Protein AF-A0A821YGY0-F1 (afdb_monomer)

Structure (mmCIF, N/CA/C/O backbone):
data_AF-A0A821YGY0-F1
#
_entry.id   AF-A0A821YGY0-F1
#
loop_
_atom_site.group_PDB
_atom_site.id
_atom_site.type_symbol
_atom_site.label_atom_id
_atom_site.label_alt_id
_atom_site.label_comp_id
_atom_site.label_asym_id
_atom_site.label_entity_id
_atom_site.label_seq_id
_atom_site.pdbx_PDB_ins_code
_atom_site.Cartn_x
_atom_site.Cartn_y
_atom_site.Cartn_z
_atom_site.occupancy
_atom_site.B_iso_or_equiv
_atom_site.auth_seq_id
_atom_site.auth_comp_id
_atom_site.auth_asym_id
_atom_site.auth_atom_id
_atom_site.pdbx_PDB_model_num
ATOM 1 N N . MET A 1 1 ? 14.098 2.258 -25.161 1.00 88.31 1 MET A N 1
ATOM 2 C CA . MET A 1 1 ? 14.269 1.815 -26.562 1.00 88.31 1 MET A CA 1
ATOM 3 C C . MET A 1 1 ? 14.153 0.300 -26.600 1.00 88.31 1 MET A C 1
ATOM 5 O O . MET A 1 1 ? 14.569 -0.332 -25.638 1.00 88.31 1 MET A O 1
ATOM 9 N N . VAL A 1 2 ? 13.590 -0.266 -27.665 1.00 90.06 2 VAL A N 1
ATOM 10 C CA . VAL A 1 2 ? 13.533 -1.713 -27.919 1.00 90.06 2 VAL A CA 1
ATOM 11 C C . VAL A 1 2 ? 14.425 -2.022 -29.118 1.00 90.06 2 VAL A C 1
ATOM 13 O O . VAL A 1 2 ? 14.266 -1.410 -30.172 1.00 90.06 2 VAL A O 1
ATOM 16 N N . LEU A 1 3 ? 15.359 -2.956 -28.964 1.00 93.88 3 LEU A N 1
ATOM 17 C CA . LEU A 1 3 ? 16.190 -3.454 -30.061 1.00 93.88 3 LEU A CA 1
ATOM 18 C C . LEU A 1 3 ? 15.536 -4.724 -30.622 1.00 93.88 3 LEU A C 1
ATOM 20 O O . LEU A 1 3 ? 15.180 -5.612 -29.850 1.00 93.88 3 LEU A O 1
ATOM 24 N N . SER A 1 4 ? 15.347 -4.822 -31.939 1.00 95.62 4 SER A N 1
ATOM 25 C CA . SER A 1 4 ? 14.785 -6.029 -32.573 1.00 95.62 4 SER A CA 1
ATOM 26 C C . SER A 1 4 ? 15.360 -6.269 -33.966 1.00 95.62 4 SER A C 1
ATOM 28 O O . SER A 1 4 ? 16.022 -5.401 -34.528 1.00 95.62 4 SER A O 1
ATOM 30 N N . THR A 1 5 ? 15.108 -7.436 -34.551 1.00 97.12 5 THR A N 1
ATOM 31 C CA . THR A 1 5 ? 15.463 -7.722 -35.947 1.00 97.12 5 THR A CA 1
ATOM 32 C C . THR A 1 5 ? 14.284 -7.446 -36.882 1.00 97.12 5 THR A C 1
ATOM 34 O O . THR A 1 5 ? 13.119 -7.571 -36.486 1.00 97.12 5 THR A O 1
ATOM 37 N N . LYS A 1 6 ? 14.556 -7.091 -38.143 1.00 96.06 6 LYS A N 1
ATOM 38 C CA . LYS A 1 6 ? 13.523 -6.951 -39.179 1.00 96.06 6 LYS A CA 1
ATOM 39 C C . LYS A 1 6 ? 12.697 -8.235 -39.287 1.00 96.06 6 LYS A C 1
ATOM 41 O O . LYS A 1 6 ? 13.222 -9.341 -39.210 1.00 96.06 6 LYS A O 1
ATOM 46 N N . GLY A 1 7 ? 11.385 -8.074 -39.445 1.00 92.94 7 GLY A N 1
ATOM 47 C CA . GLY A 1 7 ? 10.427 -9.184 -39.442 1.00 92.94 7 GLY A CA 1
ATOM 48 C C . GLY A 1 7 ? 9.945 -9.609 -38.049 1.00 92.94 7 GLY A C 1
ATOM 49 O O . GLY A 1 7 ? 8.992 -10.380 -37.965 1.00 92.94 7 GLY A O 1
ATOM 50 N N . THR A 1 8 ? 10.524 -9.079 -36.962 1.00 93.94 8 THR A N 1
ATOM 51 C CA . THR A 1 8 ? 9.963 -9.261 -35.614 1.00 93.94 8 THR A CA 1
ATOM 52 C C . THR A 1 8 ? 8.602 -8.571 -35.528 1.00 93.94 8 THR A C 1
ATOM 54 O O . THR A 1 8 ? 8.497 -7.358 -35.718 1.00 93.94 8 THR A O 1
ATOM 57 N N . VAL A 1 9 ? 7.558 -9.337 -35.210 1.00 92.12 9 VAL A N 1
ATOM 58 C CA . VAL A 1 9 ? 6.220 -8.796 -34.944 1.00 92.12 9 VAL A CA 1
ATOM 59 C C . VAL A 1 9 ? 6.156 -8.388 -33.477 1.00 92.12 9 VAL A C 1
ATOM 61 O O . VAL A 1 9 ? 6.070 -9.235 -32.590 1.00 92.12 9 VAL A O 1
ATOM 64 N N . LEU A 1 10 ? 6.225 -7.083 -33.220 1.00 87.38 10 LEU A N 1
ATOM 65 C CA . LEU A 1 10 ? 6.023 -6.520 -31.887 1.00 87.38 10 LEU A CA 1
ATOM 66 C C . LEU A 1 10 ? 4.532 -6.202 -31.686 1.00 87.38 10 LEU A C 1
ATOM 68 O O . LEU A 1 10 ? 3.864 -5.800 -32.645 1.00 87.38 10 LEU A O 1
ATOM 72 N N . PRO A 1 11 ? 3.990 -6.353 -30.464 1.00 85.94 11 PRO A N 1
ATOM 73 C CA . PRO A 1 11 ? 2.656 -5.850 -30.158 1.00 85.94 11 PRO A CA 1
ATOM 74 C C . PRO A 1 11 ? 2.624 -4.321 -30.302 1.00 85.94 11 PRO A C 1
ATOM 76 O O . PRO A 1 11 ? 3.668 -3.674 -30.381 1.00 85.94 11 PRO A O 1
ATOM 79 N N . VAL A 1 12 ? 1.433 -3.717 -30.303 1.00 82.31 12 VAL A N 1
ATOM 80 C CA . VAL A 1 12 ? 1.312 -2.251 -30.264 1.00 82.31 12 VAL A CA 1
ATOM 81 C C . VAL A 1 12 ? 1.978 -1.742 -28.984 1.00 82.31 12 VAL A C 1
ATOM 83 O O . VAL A 1 12 ? 1.457 -1.925 -27.886 1.00 82.31 12 VAL A O 1
ATOM 86 N N . LEU A 1 13 ? 3.146 -1.114 -29.124 1.00 81.00 13 LEU A N 1
ATOM 87 C CA . LEU A 1 13 ? 3.962 -0.646 -28.005 1.00 81.00 13 LEU A CA 1
ATOM 88 C C . LEU A 1 13 ? 3.483 0.719 -27.492 1.00 81.00 13 LEU A C 1
ATOM 90 O O . LEU A 1 13 ? 4.276 1.639 -27.374 1.00 81.00 13 LEU A O 1
ATOM 94 N N . SER A 1 14 ? 2.194 0.877 -27.206 1.00 84.44 14 SER A N 1
ATOM 95 C CA . SER A 1 14 ? 1.659 2.084 -26.566 1.00 84.44 14 SER A CA 1
ATOM 96 C C . SER A 1 14 ? 1.340 1.753 -25.114 1.00 84.44 14 SER A C 1
ATOM 98 O O . SER A 1 14 ? 0.376 1.045 -24.824 1.00 84.44 14 SER A O 1
ATOM 100 N N . VAL A 1 15 ? 2.189 2.214 -24.194 1.00 83.94 15 VAL A N 1
ATOM 101 C CA . VAL A 1 15 ? 2.051 1.918 -22.764 1.00 83.94 15 VAL A CA 1
ATOM 102 C C . VAL A 1 15 ? 1.625 3.159 -21.998 1.00 83.94 15 VAL A C 1
ATOM 104 O O . VAL A 1 15 ? 2.278 4.201 -22.037 1.00 83.94 15 VAL A O 1
ATOM 107 N N . ARG A 1 16 ? 0.518 3.054 -21.264 1.00 82.25 16 ARG A N 1
ATOM 108 C CA . ARG A 1 16 ? 0.055 4.133 -20.393 1.00 82.25 16 ARG A CA 1
ATOM 109 C C . ARG A 1 16 ? 0.847 4.128 -19.094 1.00 82.25 16 ARG A C 1
ATOM 111 O O . ARG A 1 16 ? 0.728 3.207 -18.289 1.00 82.25 16 ARG A O 1
ATOM 118 N N . VAL A 1 17 ? 1.627 5.180 -18.889 1.00 79.25 17 VAL A N 1
ATOM 119 C CA . VAL A 1 17 ? 2.511 5.318 -17.724 1.00 79.25 17 VAL A CA 1
ATOM 120 C C . VAL A 1 17 ? 1.975 6.248 -16.651 1.00 79.25 17 VAL A C 1
ATOM 122 O O . VAL A 1 17 ? 2.376 6.133 -15.496 1.00 79.25 17 VAL A O 1
ATOM 125 N N . HIS A 1 18 ? 1.093 7.175 -17.031 1.00 76.88 18 HIS A N 1
ATOM 126 C CA . HIS A 1 18 ? 0.547 8.145 -16.101 1.00 76.88 18 HIS A CA 1
ATOM 127 C C . HIS A 1 18 ? -0.736 7.592 -15.472 1.00 76.88 18 HIS A C 1
ATOM 129 O O . HIS A 1 18 ? -1.660 7.224 -16.214 1.00 76.88 18 HIS A O 1
ATOM 135 N N . PRO A 1 19 ? -0.846 7.575 -14.131 1.00 68.44 19 PRO A N 1
ATOM 136 C CA . PRO A 1 19 ? -2.040 7.055 -13.479 1.00 68.44 19 PRO A CA 1
ATOM 137 C C . PRO A 1 19 ? -3.296 7.843 -13.883 1.00 68.44 19 PRO A C 1
ATOM 139 O O . PRO A 1 19 ? -4.327 7.271 -14.210 1.00 68.44 19 PRO A O 1
ATOM 142 N N . TRP A 1 20 ? -3.181 9.160 -14.052 1.00 69.50 20 TRP A N 1
ATOM 143 C CA . TRP A 1 20 ? -4.339 10.039 -14.286 1.00 69.50 20 TRP A CA 1
ATOM 144 C C . TRP A 1 20 ? -4.452 10.606 -15.701 1.00 69.50 20 TRP A C 1
ATOM 146 O O . TRP A 1 20 ? -5.455 11.226 -16.032 1.00 69.50 20 TRP A O 1
ATOM 156 N N . GLY A 1 21 ? -3.430 10.404 -16.531 1.00 70.31 21 GLY A N 1
ATOM 157 C CA . GLY A 1 21 ? -3.345 10.989 -17.868 1.00 70.31 21 GLY A CA 1
ATOM 158 C C . GLY A 1 21 ? -3.690 9.957 -18.928 1.00 70.31 21 GLY A C 1
ATOM 159 O O . GLY A 1 21 ? -3.485 8.765 -18.716 1.00 70.31 21 GLY A O 1
ATOM 160 N N . THR A 1 22 ? -4.180 10.396 -20.083 1.00 70.88 22 THR A N 1
ATOM 161 C CA . THR A 1 22 ? -4.304 9.532 -21.270 1.00 70.88 22 THR A CA 1
ATOM 162 C C . THR A 1 22 ? -2.983 9.376 -22.016 1.00 70.88 22 THR A C 1
ATOM 164 O O . THR A 1 22 ? -2.931 8.678 -23.028 1.00 70.88 22 THR A O 1
ATOM 167 N N . ASP A 1 23 ? -1.924 10.012 -21.518 1.00 75.69 23 ASP A N 1
ATOM 168 C CA . ASP A 1 23 ? -0.607 9.972 -22.126 1.00 75.69 23 ASP A CA 1
ATOM 169 C C . ASP A 1 23 ? -0.088 8.539 -22.176 1.00 75.69 23 ASP A C 1
ATOM 171 O O . ASP A 1 23 ? -0.032 7.805 -21.178 1.00 75.69 23 ASP A O 1
ATOM 175 N N . SER A 1 24 ? 0.295 8.150 -23.385 1.00 83.19 24 SER A N 1
ATOM 176 C CA . SER A 1 24 ? 0.955 6.888 -23.650 1.00 83.19 24 SER A CA 1
ATOM 177 C C . SER A 1 24 ? 2.381 7.160 -24.089 1.00 83.19 24 SER A C 1
ATOM 179 O O . SER A 1 24 ? 2.659 8.091 -24.844 1.00 83.19 24 SER A O 1
ATOM 181 N N . VAL A 1 25 ? 3.296 6.337 -23.600 1.00 86.00 25 VAL A N 1
ATOM 182 C CA . VAL A 1 25 ? 4.671 6.321 -24.075 1.00 86.00 25 VAL A CA 1
ATOM 183 C C . VAL A 1 25 ? 4.760 5.236 -25.128 1.00 86.00 25 VAL A C 1
ATOM 185 O O . VAL A 1 25 ? 4.361 4.097 -24.885 1.00 86.00 25 VAL A O 1
ATOM 188 N N . THR A 1 26 ? 5.286 5.596 -26.296 1.00 89.31 26 THR A N 1
ATOM 189 C CA . THR A 1 26 ? 5.656 4.624 -27.326 1.00 89.31 26 THR A CA 1
ATOM 190 C C . THR A 1 26 ? 7.169 4.453 -27.305 1.00 89.31 26 THR A C 1
ATOM 192 O O . THR A 1 26 ? 7.880 5.378 -27.704 1.00 89.31 26 THR A O 1
ATOM 195 N N . PRO A 1 27 ? 7.704 3.322 -26.808 1.00 87.69 27 PRO A N 1
ATOM 196 C CA . PRO A 1 27 ? 9.128 3.050 -26.867 1.00 87.69 27 PRO A CA 1
ATOM 197 C C . PRO A 1 27 ? 9.627 3.089 -28.312 1.00 87.69 27 PRO A C 1
ATOM 199 O O . PRO A 1 27 ? 9.083 2.417 -29.186 1.00 87.69 27 PRO A O 1
ATOM 202 N N . THR A 1 28 ? 10.707 3.829 -28.555 1.00 91.25 28 THR A N 1
ATOM 203 C CA . THR A 1 28 ? 11.399 3.796 -29.847 1.00 91.25 28 THR A CA 1
ATOM 204 C C . THR A 1 28 ? 11.914 2.389 -30.123 1.00 91.25 28 THR A C 1
ATOM 206 O O . THR A 1 28 ? 12.542 1.787 -29.245 1.00 91.25 28 THR A O 1
ATOM 209 N N . VAL A 1 29 ? 11.690 1.890 -31.338 1.00 93.25 29 VAL A N 1
ATOM 210 C CA . VAL A 1 29 ? 12.210 0.602 -31.807 1.00 93.25 29 VAL A CA 1
ATOM 211 C C . VAL A 1 29 ? 13.365 0.852 -32.770 1.00 93.25 29 VAL A C 1
ATOM 213 O O . VAL A 1 29 ? 13.204 1.579 -33.747 1.00 93.25 29 VAL A O 1
ATOM 216 N N . GLN A 1 30 ? 14.511 0.228 -32.517 1.00 95.56 30 GLN A N 1
ATOM 217 C CA . GLN A 1 30 ? 15.618 0.154 -33.466 1.00 95.56 30 GLN A CA 1
ATOM 218 C C . GLN A 1 30 ? 15.651 -1.253 -34.065 1.00 95.56 30 GLN A C 1
ATOM 220 O O . GLN A 1 30 ? 15.724 -2.244 -33.334 1.00 95.56 30 GLN A O 1
ATOM 225 N N . GLN A 1 31 ? 15.551 -1.334 -35.392 1.00 96.81 31 GLN A N 1
ATOM 226 C CA . GLN A 1 31 ? 15.544 -2.596 -36.127 1.00 96.81 31 GLN A CA 1
ATOM 227 C C . GLN A 1 31 ? 16.893 -2.852 -36.800 1.00 96.81 31 GLN A C 1
ATOM 229 O O . GLN A 1 31 ? 17.453 -1.951 -37.420 1.00 96.81 31 GLN A O 1
ATOM 234 N N . PHE A 1 32 ? 17.372 -4.088 -36.703 1.00 97.94 32 PHE A N 1
ATOM 235 C CA . PHE A 1 32 ? 18.588 -4.589 -37.350 1.00 97.94 32 PHE A CA 1
ATOM 236 C C . PHE A 1 32 ? 18.226 -5.574 -38.465 1.00 97.94 32 PHE A C 1
ATOM 238 O O . PHE A 1 32 ? 17.208 -6.263 -38.356 1.00 97.94 32 PHE A O 1
ATOM 245 N N . ASP A 1 33 ? 19.033 -5.681 -39.523 1.00 98.06 33 ASP A N 1
ATOM 246 C CA . ASP A 1 33 ? 18.700 -6.552 -40.662 1.00 98.06 33 ASP A CA 1
ATOM 247 C C . ASP A 1 33 ? 18.826 -8.034 -40.302 1.00 98.06 33 ASP A C 1
ATOM 249 O O . ASP A 1 33 ? 18.132 -8.883 -40.863 1.00 98.06 33 ASP A O 1
ATOM 253 N N . SER A 1 34 ? 19.673 -8.350 -39.321 1.00 97.38 34 SER A N 1
ATOM 254 C CA . SER A 1 34 ? 19.885 -9.708 -38.833 1.00 97.38 34 SER A CA 1
ATOM 255 C C . SER A 1 34 ? 20.195 -9.748 -37.337 1.00 97.38 34 SER A C 1
ATOM 257 O O . SER A 1 34 ? 20.562 -8.746 -36.721 1.00 97.38 34 SER A O 1
ATOM 259 N N . TYR A 1 35 ? 20.092 -10.942 -36.747 1.00 96.81 35 TYR A N 1
ATOM 260 C CA . TYR A 1 35 ? 20.520 -11.170 -35.365 1.00 96.81 35 TYR A CA 1
ATOM 261 C C . TYR A 1 35 ? 22.020 -10.902 -35.180 1.00 96.81 35 TYR A C 1
ATOM 263 O O . TYR A 1 35 ? 22.413 -10.347 -34.163 1.00 96.81 35 TYR A O 1
ATOM 271 N N . SER A 1 36 ? 22.849 -11.236 -36.176 1.00 97.69 36 SER A N 1
ATOM 272 C CA . SER A 1 36 ? 24.296 -11.002 -36.114 1.00 97.69 36 SER A CA 1
ATOM 273 C C . SER A 1 36 ? 24.634 -9.512 -36.025 1.00 97.69 36 SER A C 1
ATOM 275 O O . SER A 1 36 ? 25.526 -9.137 -35.270 1.00 97.69 36 SER A O 1
ATOM 277 N N . GLU A 1 37 ? 23.901 -8.652 -36.737 1.00 97.94 37 GLU A N 1
ATOM 278 C CA . GLU A 1 37 ? 24.072 -7.199 -36.631 1.00 97.94 37 GLU A CA 1
ATOM 279 C C . GLU A 1 37 ? 23.611 -6.651 -35.284 1.00 97.94 37 GLU A C 1
ATOM 281 O O . GLU A 1 37 ? 24.301 -5.815 -34.704 1.00 97.94 37 GLU A O 1
ATOM 286 N N . LEU A 1 38 ? 22.473 -7.135 -34.773 1.00 96.81 38 LEU A N 1
ATOM 287 C CA . LEU A 1 38 ? 21.994 -6.773 -33.440 1.00 96.81 38 LEU A CA 1
ATOM 288 C C . LEU A 1 38 ? 23.018 -7.176 -32.377 1.00 96.81 38 LEU A C 1
ATOM 290 O O . LEU A 1 38 ? 23.383 -6.361 -31.534 1.00 96.81 38 LEU A O 1
ATOM 294 N N . GLU A 1 39 ? 23.510 -8.413 -32.429 1.00 96.06 39 GLU A N 1
ATOM 295 C CA . GLU A 1 39 ? 24.521 -8.918 -31.504 1.00 96.06 39 GLU A CA 1
ATOM 296 C C . GLU A 1 39 ? 25.806 -8.091 -31.588 1.00 96.06 39 GLU A C 1
ATOM 298 O O . GLU A 1 39 ? 26.332 -7.675 -30.555 1.00 96.06 39 GLU A O 1
ATOM 303 N N . LYS A 1 40 ? 26.277 -7.793 -32.804 1.00 96.69 40 LYS A N 1
ATOM 304 C CA . LYS A 1 40 ? 27.447 -6.941 -33.025 1.00 96.69 40 LYS A CA 1
ATOM 305 C C . LYS A 1 40 ? 27.242 -5.543 -32.443 1.00 96.69 40 LYS A C 1
ATOM 307 O O . LYS A 1 40 ? 28.122 -5.037 -31.762 1.00 96.69 40 LYS A O 1
ATOM 312 N N . PHE A 1 41 ? 26.082 -4.925 -32.658 1.00 96.06 41 PHE A N 1
ATOM 313 C CA . PHE A 1 41 ? 25.763 -3.628 -32.063 1.00 96.06 41 PHE A CA 1
ATOM 314 C C . PHE A 1 41 ? 25.784 -3.687 -30.533 1.00 96.06 41 PHE A C 1
ATOM 316 O O . PHE A 1 41 ? 26.399 -2.833 -29.898 1.00 96.06 41 PHE A O 1
ATOM 323 N N . VAL A 1 42 ? 25.152 -4.703 -29.937 1.00 94.19 42 VAL A N 1
ATOM 324 C CA . VAL A 1 42 ? 25.107 -4.864 -28.478 1.00 94.19 42 VAL A CA 1
ATOM 325 C C . VAL A 1 42 ? 26.512 -5.040 -27.898 1.00 94.19 42 VAL A C 1
ATOM 327 O O . VAL A 1 42 ? 26.825 -4.403 -26.895 1.00 94.19 42 VAL A O 1
ATOM 330 N N . ARG A 1 43 ? 27.361 -5.859 -28.530 1.00 92.25 43 ARG A N 1
ATOM 331 C CA . ARG A 1 43 ? 28.723 -6.149 -28.055 1.00 92.25 43 ARG A CA 1
ATOM 332 C C . ARG A 1 43 ? 29.710 -5.013 -28.306 1.00 92.25 43 ARG A C 1
ATOM 334 O O . ARG A 1 43 ? 30.481 -4.686 -27.414 1.00 92.25 43 ARG A O 1
ATOM 341 N N . ASP A 1 44 ? 29.686 -4.426 -29.499 1.00 94.25 44 ASP A N 1
ATOM 342 C CA . ASP A 1 44 ? 30.770 -3.555 -29.966 1.00 94.25 44 ASP A CA 1
ATOM 343 C C . ASP A 1 44 ? 30.436 -2.065 -29.832 1.00 94.25 44 ASP A C 1
ATOM 345 O O . ASP A 1 44 ? 31.339 -1.233 -29.790 1.00 94.25 44 ASP A O 1
ATOM 349 N N . SER A 1 45 ? 29.149 -1.702 -29.843 1.00 91.50 45 SER A N 1
ATOM 350 C CA . SER A 1 45 ? 28.705 -0.298 -29.844 1.00 91.50 45 SER A CA 1
ATOM 351 C C . SER A 1 45 ? 27.994 0.101 -28.558 1.00 91.50 45 SER A C 1
ATOM 353 O O . SER A 1 45 ? 28.239 1.187 -28.040 1.00 91.50 45 SER A O 1
ATOM 355 N N . ALA A 1 46 ? 27.090 -0.744 -28.062 1.00 92.31 46 ALA A N 1
ATOM 356 C CA . ALA A 1 46 ? 26.311 -0.428 -26.875 1.00 92.31 46 ALA A CA 1
ATOM 357 C C . ALA A 1 46 ? 27.071 -0.740 -25.578 1.00 92.31 46 ALA A C 1
ATOM 359 O O . ALA A 1 46 ? 27.020 0.074 -24.659 1.00 92.31 46 ALA A O 1
ATOM 360 N N . ASP A 1 47 ? 27.728 -1.907 -25.511 1.00 92.50 47 ASP A N 1
ATOM 361 C CA . ASP A 1 47 ? 28.393 -2.456 -24.315 1.00 92.50 47 ASP A CA 1
ATOM 362 C C . ASP A 1 47 ? 27.583 -2.202 -23.022 1.00 92.50 47 ASP A C 1
ATOM 364 O O . ASP A 1 47 ? 27.999 -1.455 -22.127 1.00 92.50 47 ASP A O 1
ATOM 368 N N . PRO A 1 48 ? 26.335 -2.710 -22.952 1.00 94.50 48 PRO A N 1
ATOM 369 C CA . PRO A 1 48 ? 25.394 -2.255 -21.948 1.00 94.50 48 PRO A CA 1
ATOM 370 C C . PRO A 1 48 ? 25.713 -2.803 -20.560 1.00 94.50 48 PRO A C 1
ATOM 372 O O . PRO A 1 48 ? 25.987 -3.988 -20.364 1.00 94.50 48 PRO A O 1
ATOM 375 N N . LYS A 1 49 ? 25.517 -1.957 -19.549 1.00 94.38 49 LYS A N 1
ATOM 376 C CA . LYS A 1 49 ? 25.473 -2.384 -18.151 1.00 94.38 49 LYS A CA 1
ATOM 377 C C . LYS A 1 49 ? 24.145 -3.082 -17.882 1.00 94.38 49 LYS A C 1
ATOM 379 O O . LYS A 1 49 ? 23.074 -2.486 -18.015 1.00 94.38 49 LYS A O 1
ATOM 384 N N . VAL A 1 50 ? 24.216 -4.345 -17.479 1.00 93.06 50 VAL A N 1
ATOM 385 C CA . VAL A 1 50 ? 23.028 -5.132 -17.140 1.00 93.06 50 VAL A CA 1
ATOM 386 C C . VAL A 1 50 ? 22.517 -4.738 -15.755 1.00 93.06 50 VAL A C 1
ATOM 388 O O . VAL A 1 50 ? 23.265 -4.706 -14.777 1.00 93.06 50 VAL A O 1
ATOM 391 N N . LEU A 1 51 ? 21.224 -4.440 -15.675 1.00 93.19 51 LEU A N 1
ATOM 392 C CA . LEU A 1 51 ? 20.480 -4.189 -14.452 1.00 93.19 51 LEU A CA 1
ATOM 393 C C . LEU A 1 51 ? 19.647 -5.432 -14.132 1.00 93.19 51 LEU A C 1
ATOM 395 O O . LEU A 1 51 ? 18.564 -5.599 -14.703 1.00 93.19 51 LEU A O 1
ATOM 399 N N . PRO A 1 52 ? 20.120 -6.291 -13.212 1.00 92.56 52 PRO A N 1
ATOM 400 C CA . PRO A 1 52 ? 19.480 -7.570 -12.992 1.00 92.56 52 PRO A CA 1
ATOM 401 C C . PRO A 1 52 ? 18.158 -7.439 -12.239 1.00 92.56 52 PRO A C 1
ATOM 403 O O . PRO A 1 52 ? 17.942 -6.478 -11.478 1.00 92.56 52 PRO A O 1
ATOM 406 N N . GLY A 1 53 ? 17.323 -8.463 -12.421 1.00 91.75 53 GLY A N 1
ATOM 407 C CA . GLY A 1 53 ? 16.036 -8.634 -11.753 1.00 91.75 53 GLY A CA 1
ATOM 408 C C . GLY A 1 53 ? 14.912 -7.753 -12.302 1.00 91.75 53 GLY A C 1
ATOM 409 O O . GLY A 1 53 ? 15.059 -7.041 -13.294 1.00 91.75 53 GLY A O 1
ATOM 410 N N . VAL A 1 54 ? 13.766 -7.798 -11.621 1.00 95.31 54 VAL A N 1
ATOM 411 C CA . VAL A 1 54 ? 12.558 -7.067 -12.023 1.00 95.31 54 VAL A CA 1
ATOM 412 C C . VAL A 1 54 ? 12.706 -5.581 -11.722 1.00 95.31 54 VAL A C 1
ATOM 414 O O . VAL A 1 54 ? 12.977 -5.192 -10.584 1.00 95.31 54 VAL A O 1
ATOM 417 N N . THR A 1 55 ? 12.465 -4.746 -12.729 1.00 95.62 55 THR A N 1
ATOM 418 C CA . THR A 1 55 ? 12.338 -3.295 -12.581 1.00 95.62 55 THR A CA 1
ATOM 419 C C . THR A 1 55 ? 10.933 -2.848 -12.975 1.00 95.62 55 THR A C 1
ATOM 421 O O . THR A 1 55 ? 10.477 -3.132 -14.081 1.00 95.62 55 THR A O 1
ATOM 424 N N . LEU A 1 56 ? 10.247 -2.142 -12.076 1.00 94.00 56 LEU A N 1
ATOM 425 C CA . LEU A 1 56 ? 8.921 -1.571 -12.311 1.00 94.00 56 LEU A CA 1
ATOM 426 C C . LEU A 1 56 ? 9.054 -0.083 -12.609 1.00 94.00 56 LEU A C 1
ATOM 428 O O . LEU A 1 56 ? 9.585 0.664 -11.787 1.00 94.00 56 LEU A O 1
ATOM 432 N N . PHE A 1 57 ? 8.552 0.354 -13.757 1.00 91.50 57 PHE A N 1
ATOM 433 C CA . PHE A 1 57 ? 8.459 1.769 -14.082 1.00 91.50 57 PHE A CA 1
ATOM 434 C C . PHE A 1 57 ? 7.205 2.388 -13.475 1.00 91.50 57 PHE A C 1
ATOM 436 O O . PHE A 1 57 ? 6.101 1.869 -13.659 1.00 91.50 57 PHE A O 1
ATOM 443 N N . LEU A 1 58 ? 7.364 3.532 -12.815 1.00 87.69 58 LEU A N 1
ATOM 444 C CA . LEU A 1 58 ? 6.248 4.322 -12.310 1.00 87.69 58 LEU A CA 1
ATOM 445 C C . LEU A 1 58 ? 6.500 5.824 -12.443 1.00 87.69 58 LEU A C 1
ATOM 447 O O . LEU A 1 58 ? 7.635 6.304 -12.408 1.00 87.69 58 LEU A O 1
ATOM 451 N N . HIS A 1 59 ? 5.409 6.569 -12.587 1.00 84.62 59 HIS A N 1
ATOM 452 C CA . HIS A 1 59 ? 5.410 8.025 -12.613 1.00 84.62 59 HIS A CA 1
ATOM 453 C C . HIS A 1 59 ? 4.589 8.542 -11.434 1.00 84.62 59 HIS A C 1
ATOM 455 O O . HIS A 1 59 ? 3.419 8.176 -11.305 1.00 84.62 59 HIS A O 1
ATOM 461 N N . PHE A 1 60 ? 5.180 9.391 -10.589 1.00 81.44 60 PHE A N 1
ATOM 462 C CA . PHE A 1 60 ? 4.529 9.850 -9.367 1.00 81.44 60 PHE A CA 1
ATOM 463 C C . PHE A 1 60 ? 4.663 11.365 -9.156 1.00 81.44 60 PHE A C 1
ATOM 465 O O . PHE A 1 60 ? 5.708 11.827 -8.704 1.00 81.44 60 PHE A O 1
ATOM 472 N N . PRO A 1 61 ? 3.597 12.138 -9.429 1.00 73.56 61 PRO A N 1
ATOM 473 C CA . PRO A 1 61 ? 3.651 13.593 -9.303 1.00 73.56 61 PRO A CA 1
ATOM 474 C C . PRO A 1 61 ? 3.261 14.153 -7.918 1.00 73.56 61 PRO A C 1
ATOM 476 O O . PRO A 1 61 ? 3.398 15.353 -7.719 1.00 73.56 61 PRO A O 1
ATOM 479 N N . TRP A 1 62 ? 2.779 13.349 -6.955 1.00 75.06 62 TRP A N 1
ATOM 480 C CA . TRP A 1 62 ? 2.275 13.859 -5.658 1.00 75.06 62 TRP A CA 1
ATOM 481 C C . TRP A 1 62 ? 2.920 13.209 -4.436 1.00 75.06 62 TRP A C 1
ATOM 483 O O . TRP A 1 62 ? 2.254 12.537 -3.644 1.00 75.06 62 TRP A O 1
ATOM 493 N N . LEU A 1 63 ? 4.214 13.454 -4.251 1.00 79.31 63 LEU A N 1
ATOM 494 C CA . LEU A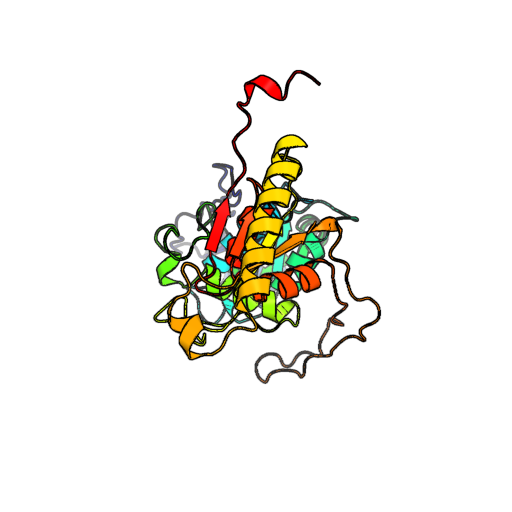 1 63 ? 4.882 13.157 -2.984 1.00 79.31 63 LEU A CA 1
ATOM 495 C C . LEU A 1 63 ? 4.238 13.954 -1.832 1.00 79.31 63 LEU A C 1
ATOM 497 O O . LEU A 1 63 ? 3.717 15.052 -2.022 1.00 79.31 63 LEU A O 1
ATOM 501 N N . GLY A 1 64 ? 4.275 13.398 -0.626 1.00 82.75 64 GLY A N 1
ATOM 502 C CA . GLY A 1 64 ? 3.765 13.995 0.608 1.00 82.75 64 GLY A CA 1
ATOM 503 C C . GLY A 1 64 ? 2.394 13.486 1.058 1.00 82.75 64 GLY A C 1
ATOM 504 O O . GLY A 1 64 ? 1.926 13.878 2.127 1.00 82.75 64 GLY A O 1
ATOM 505 N N . ASN A 1 65 ? 1.741 12.604 0.295 1.00 85.94 65 ASN A N 1
ATOM 506 C CA . ASN A 1 65 ? 0.481 11.980 0.695 1.00 85.94 65 ASN A CA 1
ATOM 507 C C . ASN A 1 65 ? 0.566 10.460 0.570 1.00 85.94 65 ASN A C 1
ATOM 509 O O . ASN A 1 65 ? 0.497 9.894 -0.521 1.00 85.94 65 ASN A O 1
ATOM 513 N N . ILE A 1 66 ? 0.608 9.799 1.722 1.00 86.25 66 ILE A N 1
ATOM 514 C CA . ILE A 1 66 ? 0.734 8.347 1.815 1.00 86.25 66 ILE A CA 1
ATOM 515 C C . ILE A 1 66 ? -0.387 7.578 1.101 1.00 86.25 66 ILE A C 1
ATOM 517 O O . ILE A 1 66 ? -0.146 6.491 0.586 1.00 86.25 66 ILE A O 1
ATOM 521 N N . GLY A 1 67 ? -1.598 8.137 1.002 1.00 86.50 67 GLY A N 1
ATOM 522 C CA . GLY A 1 67 ? -2.681 7.523 0.231 1.00 86.50 67 GLY A CA 1
ATOM 523 C C . GLY A 1 67 ? -2.325 7.409 -1.254 1.00 86.50 67 GLY A C 1
ATOM 524 O O . GLY A 1 67 ? -2.443 6.328 -1.828 1.00 86.50 67 GLY A O 1
ATOM 525 N N . HIS A 1 68 ? -1.810 8.494 -1.842 1.00 86.00 68 HIS A N 1
ATOM 526 C CA . HIS A 1 68 ? -1.350 8.515 -3.233 1.00 86.00 68 HIS A CA 1
ATOM 527 C C . HIS A 1 68 ? -0.137 7.592 -3.427 1.00 86.00 68 HIS A C 1
ATOM 529 O O . HIS A 1 68 ? -0.137 6.755 -4.331 1.00 86.00 68 HIS A O 1
ATOM 535 N N . THR A 1 69 ? 0.848 7.646 -2.526 1.00 88.69 69 THR A N 1
ATOM 536 C CA . THR A 1 69 ? 2.030 6.763 -2.559 1.00 88.69 69 THR A CA 1
ATOM 537 C C . THR A 1 69 ? 1.655 5.283 -2.560 1.00 88.69 69 THR A C 1
ATOM 539 O O . THR A 1 69 ? 2.218 4.486 -3.309 1.00 88.69 69 THR A O 1
ATOM 542 N N . LEU A 1 70 ? 0.693 4.886 -1.731 1.00 89.38 70 LEU A N 1
ATOM 543 C CA . LEU A 1 70 ? 0.301 3.487 -1.620 1.00 89.38 70 LEU A CA 1
ATOM 544 C C . LEU A 1 70 ? -0.546 3.031 -2.807 1.00 89.38 70 LEU A C 1
ATOM 546 O O . LEU A 1 70 ? -0.259 1.983 -3.385 1.00 89.38 70 LEU A O 1
ATOM 550 N N . PHE A 1 71 ? -1.579 3.792 -3.169 1.00 86.06 71 PHE A N 1
ATOM 551 C CA . PHE A 1 71 ? -2.653 3.272 -4.019 1.00 86.06 71 PHE A CA 1
ATOM 552 C C . PHE A 1 71 ? -2.647 3.792 -5.453 1.00 86.06 71 PHE A C 1
ATOM 554 O O . PHE A 1 71 ? -3.113 3.078 -6.339 1.00 86.06 71 PHE A O 1
ATOM 561 N N . ASP A 1 72 ? -2.049 4.953 -5.711 1.00 81.56 72 ASP A N 1
ATOM 562 C CA . ASP A 1 72 ? -1.906 5.456 -7.081 1.00 81.56 72 ASP A CA 1
ATOM 563 C C . ASP A 1 72 ? -0.587 5.014 -7.703 1.00 81.56 72 ASP A C 1
ATOM 565 O O . ASP A 1 72 ? -0.491 4.830 -8.916 1.00 81.56 72 ASP A O 1
ATOM 569 N N . VAL A 1 73 ? 0.436 4.861 -6.860 1.00 85.25 73 VAL A N 1
ATOM 570 C CA . VAL A 1 73 ? 1.817 4.671 -7.302 1.00 85.25 73 VAL A CA 1
ATOM 571 C C . VAL A 1 73 ? 2.256 3.235 -7.154 1.00 85.25 73 VAL A C 1
ATOM 573 O O . VAL A 1 73 ? 2.732 2.648 -8.117 1.00 85.25 73 VAL A O 1
ATOM 576 N N . LEU A 1 74 ? 2.141 2.672 -5.952 1.00 89.62 74 LEU A N 1
ATOM 577 C CA . LEU A 1 74 ? 2.795 1.409 -5.636 1.00 89.62 74 LEU A CA 1
ATOM 578 C C . LEU A 1 74 ? 1.907 0.192 -5.894 1.00 89.62 74 LEU A C 1
ATOM 580 O O . LEU A 1 74 ? 2.380 -0.813 -6.427 1.00 89.62 74 LEU A O 1
ATOM 584 N N . TYR A 1 75 ? 0.624 0.275 -5.544 1.00 89.06 75 TYR A N 1
ATOM 585 C CA . TYR A 1 75 ? -0.312 -0.831 -5.714 1.00 89.06 75 TYR A CA 1
ATOM 586 C C . TYR A 1 75 ? -0.529 -1.232 -7.186 1.00 89.06 75 TYR A C 1
ATOM 588 O O . TYR A 1 75 ? -0.406 -2.424 -7.470 1.00 89.06 75 TYR A O 1
ATOM 596 N N . PRO A 1 76 ? -0.760 -0.312 -8.148 1.00 86.00 76 PRO A N 1
ATOM 597 C CA . PRO A 1 76 ? -0.961 -0.680 -9.553 1.00 86.00 76 PRO A CA 1
ATOM 598 C C . PRO A 1 76 ? 0.196 -1.473 -10.190 1.00 86.00 76 PRO A C 1
ATOM 600 O O . PRO A 1 76 ? -0.059 -2.561 -10.714 1.00 86.00 76 PRO A O 1
ATOM 603 N N . PRO A 1 77 ? 1.470 -1.022 -10.143 1.00 87.69 77 PRO A N 1
ATOM 604 C CA . PRO A 1 77 ? 2.574 -1.788 -10.719 1.00 87.69 77 PRO A CA 1
ATOM 605 C C . PRO A 1 77 ? 2.856 -3.078 -9.942 1.00 87.69 77 PRO A C 1
ATOM 607 O O . PRO A 1 77 ? 3.283 -4.059 -10.546 1.00 87.69 77 PRO A O 1
ATOM 610 N N . TYR A 1 78 ? 2.585 -3.122 -8.631 1.00 91.12 78 TYR A N 1
ATOM 611 C CA . TYR A 1 78 ? 2.662 -4.373 -7.877 1.00 91.12 78 TYR A CA 1
ATOM 612 C C . TYR A 1 78 ? 1.608 -5.381 -8.348 1.00 91.12 78 TYR A C 1
ATOM 614 O O . TYR A 1 78 ? 1.935 -6.536 -8.607 1.00 91.12 78 TYR A O 1
ATOM 622 N N . ALA A 1 79 ? 0.358 -4.947 -8.521 1.00 88.12 79 ALA A N 1
ATOM 623 C CA . ALA A 1 79 ? -0.714 -5.793 -9.032 1.00 88.12 79 ALA A CA 1
ATOM 624 C C . ALA A 1 79 ? -0.395 -6.330 -10.438 1.00 88.12 79 ALA A C 1
ATOM 626 O O . ALA A 1 79 ? -0.661 -7.496 -10.722 1.00 88.12 79 ALA A O 1
ATOM 627 N N . ALA A 1 80 ? 0.252 -5.519 -11.281 1.00 87.12 80 ALA A N 1
ATOM 628 C CA . ALA A 1 80 ? 0.661 -5.909 -12.629 1.00 87.12 80 ALA A CA 1
ATOM 629 C C . ALA A 1 80 ? 1.678 -7.065 -12.669 1.00 87.12 80 ALA A C 1
ATOM 631 O O . ALA A 1 80 ? 1.747 -7.770 -13.673 1.00 87.12 80 ALA A O 1
ATOM 632 N N . ILE A 1 81 ? 2.445 -7.299 -11.595 1.00 91.00 81 ILE A N 1
ATOM 633 C CA . ILE A 1 81 ? 3.417 -8.406 -11.530 1.00 91.00 81 ILE A CA 1
ATOM 634 C C . ILE A 1 81 ? 2.902 -9.660 -10.820 1.00 91.00 81 ILE A C 1
ATOM 636 O O . ILE A 1 81 ? 3.590 -10.684 -10.807 1.00 91.00 81 ILE A O 1
ATOM 640 N N . ILE A 1 82 ? 1.698 -9.622 -10.243 1.00 90.56 82 ILE A N 1
ATOM 641 C CA . ILE A 1 82 ? 1.087 -10.797 -9.605 1.00 90.56 82 ILE A CA 1
ATOM 642 C C . ILE A 1 82 ? 0.842 -11.939 -10.608 1.00 90.56 82 ILE A C 1
ATOM 644 O O . ILE A 1 82 ? 1.242 -13.062 -10.286 1.00 90.56 82 ILE A O 1
ATOM 648 N N . PRO A 1 83 ? 0.303 -11.693 -11.825 1.00 88.12 83 PRO A N 1
ATOM 649 C CA . PRO A 1 83 ? 0.068 -12.742 -12.825 1.00 88.12 83 PRO A CA 1
ATOM 650 C C . PRO A 1 83 ? 1.329 -13.475 -13.302 1.00 88.12 83 PRO A C 1
ATOM 652 O O . PRO A 1 83 ? 1.221 -14.506 -13.960 1.00 88.12 83 PRO A O 1
ATOM 655 N N . PHE A 1 84 ? 2.519 -12.960 -12.981 1.00 87.56 84 PHE A N 1
ATOM 656 C CA . PHE A 1 84 ? 3.807 -13.515 -13.389 1.00 87.56 84 PHE A CA 1
ATOM 657 C C . PHE A 1 84 ? 4.555 -14.093 -12.173 1.00 87.56 84 PHE A C 1
ATOM 659 O O . PHE A 1 84 ? 5.552 -13.524 -11.729 1.00 87.56 84 PHE A O 1
ATOM 666 N N . PRO A 1 85 ? 4.104 -15.197 -11.551 1.00 83.38 85 PRO A N 1
ATOM 667 C CA . PRO A 1 85 ? 4.836 -15.799 -10.442 1.00 83.38 85 PRO A CA 1
ATOM 668 C C . PRO A 1 85 ? 6.208 -16.332 -10.909 1.00 83.38 85 PRO A C 1
ATOM 670 O O . PRO A 1 85 ? 6.318 -16.847 -12.021 1.00 83.38 85 PRO A O 1
ATOM 673 N N . PRO A 1 86 ? 7.263 -16.241 -10.076 1.00 88.31 86 PRO A N 1
ATOM 674 C CA . PRO A 1 86 ? 7.274 -15.770 -8.687 1.00 88.31 86 PRO A CA 1
ATOM 675 C C . PRO A 1 86 ? 7.580 -14.262 -8.529 1.00 88.31 86 PRO A C 1
ATOM 677 O O . PRO A 1 86 ? 7.999 -13.846 -7.450 1.00 88.31 86 PRO A O 1
ATOM 680 N N . ARG A 1 87 ? 7.415 -13.420 -9.562 1.00 90.19 87 ARG A N 1
ATOM 681 C CA . ARG A 1 87 ? 7.946 -12.039 -9.573 1.00 90.19 87 ARG A CA 1
ATOM 682 C C . ARG A 1 87 ? 7.443 -11.159 -8.432 1.00 90.19 87 ARG A C 1
ATOM 684 O O . ARG A 1 87 ? 8.247 -10.495 -7.788 1.00 90.19 87 ARG A O 1
ATOM 691 N N . HIS A 1 88 ? 6.153 -11.208 -8.104 1.00 90.44 88 HIS A N 1
ATOM 692 C CA . HIS A 1 88 ? 5.579 -10.444 -6.984 1.00 90.44 88 HIS A CA 1
ATOM 693 C C . HIS A 1 88 ? 6.084 -10.878 -5.589 1.00 90.44 88 HIS A C 1
ATOM 695 O O . HIS A 1 88 ? 5.945 -10.126 -4.616 1.00 90.44 88 HIS A O 1
ATOM 701 N N . LEU A 1 89 ? 6.673 -12.076 -5.479 1.00 90.56 89 LEU A N 1
ATOM 702 C CA . LEU A 1 89 ? 7.285 -12.599 -4.251 1.00 90.56 89 LEU A CA 1
ATOM 703 C C . LEU A 1 89 ? 8.751 -12.178 -4.110 1.00 90.56 89 LEU A C 1
ATOM 705 O O . LEU A 1 89 ? 9.294 -12.206 -3.008 1.00 90.56 89 LEU A O 1
ATOM 709 N N . GLN A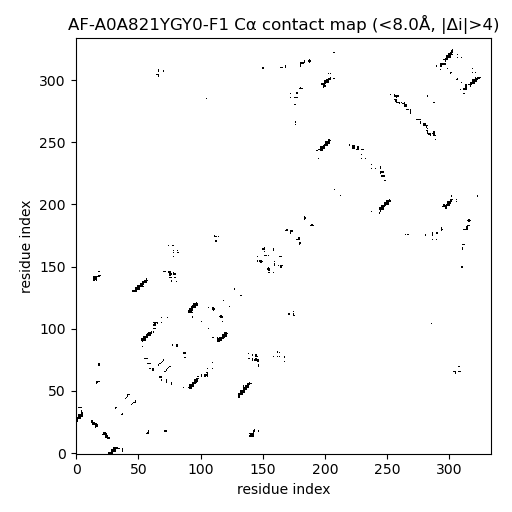 1 90 ? 9.393 -11.778 -5.207 1.00 92.38 90 GLN A N 1
ATOM 710 C CA . GLN A 1 90 ? 10.796 -11.387 -5.223 1.00 92.38 90 GLN A CA 1
ATOM 711 C C . GLN A 1 90 ? 10.964 -9.888 -4.905 1.00 92.38 90 GLN A C 1
ATOM 713 O O . GLN A 1 90 ? 10.022 -9.093 -5.029 1.00 92.38 90 GLN A O 1
ATOM 718 N N . PRO A 1 91 ? 12.152 -9.469 -4.445 1.00 94.25 91 PRO A N 1
ATOM 719 C CA . PRO A 1 91 ? 12.555 -8.0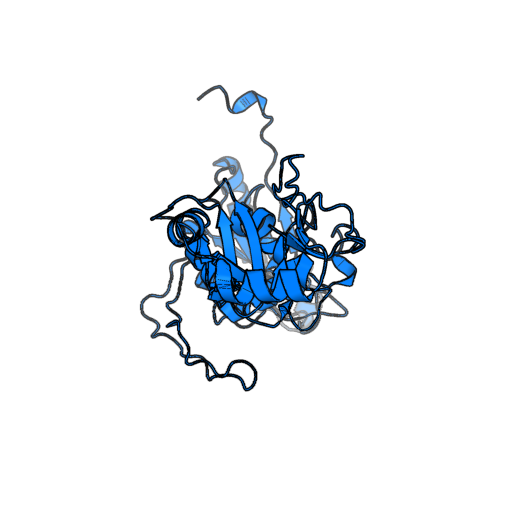69 -4.470 1.00 94.25 91 PRO A CA 1
ATOM 720 C C . PRO A 1 91 ? 12.554 -7.538 -5.909 1.00 94.25 91 PRO A C 1
ATOM 722 O O . PRO A 1 91 ? 12.970 -8.233 -6.833 1.00 94.25 91 PRO A O 1
ATOM 725 N N . PHE A 1 92 ? 12.125 -6.295 -6.088 1.00 95.31 92 PHE A N 1
ATOM 726 C CA . PHE A 1 92 ? 12.147 -5.595 -7.367 1.00 95.31 92 PHE A CA 1
ATOM 727 C C . PHE A 1 92 ? 12.659 -4.170 -7.175 1.00 95.31 92 PHE A C 1
ATOM 729 O O . PHE A 1 92 ? 12.689 -3.641 -6.064 1.00 95.31 92 PHE A O 1
ATOM 736 N N . ARG A 1 93 ? 13.097 -3.556 -8.268 1.00 95.69 93 ARG A N 1
ATOM 737 C CA . ARG A 1 93 ? 13.557 -2.169 -8.318 1.00 95.69 93 ARG A CA 1
ATOM 738 C C . ARG A 1 93 ? 12.428 -1.285 -8.814 1.00 95.69 93 ARG A C 1
ATOM 740 O O . ARG A 1 93 ? 11.699 -1.674 -9.721 1.00 95.69 93 ARG A O 1
ATOM 747 N N . LEU A 1 94 ? 12.304 -0.086 -8.265 1.00 94.62 94 LEU A N 1
ATOM 748 C CA . LEU A 1 94 ? 11.427 0.939 -8.825 1.00 94.62 94 LEU A CA 1
ATOM 749 C C . LEU A 1 94 ? 12.254 1.868 -9.709 1.00 94.62 94 LEU A C 1
ATOM 751 O O . LEU A 1 94 ? 13.201 2.468 -9.218 1.00 94.62 94 LEU A O 1
ATOM 755 N N . LEU A 1 95 ? 11.912 2.000 -10.989 1.00 94.12 95 LEU A N 1
ATOM 756 C CA . LEU A 1 95 ? 12.382 3.098 -11.831 1.00 94.12 95 LEU A CA 1
ATOM 757 C C . LEU A 1 95 ? 11.321 4.194 -11.787 1.00 94.12 95 LEU A C 1
ATOM 759 O O . LEU A 1 95 ? 10.259 4.061 -12.393 1.00 94.12 95 LEU A O 1
ATOM 763 N N . ALA A 1 96 ? 11.592 5.246 -11.024 1.00 90.25 96 ALA A N 1
ATOM 764 C CA . ALA A 1 96 ? 10.573 6.205 -10.630 1.00 90.25 96 ALA A CA 1
ATOM 765 C C . ALA A 1 96 ? 10.889 7.618 -11.123 1.00 90.25 96 ALA A C 1
ATOM 767 O O . ALA A 1 96 ? 11.983 8.139 -10.885 1.00 90.25 96 ALA A O 1
ATOM 768 N N . HIS A 1 97 ? 9.908 8.260 -11.756 1.00 87.25 97 HIS A N 1
ATOM 769 C CA . HIS A 1 97 ? 9.901 9.712 -11.908 1.00 87.25 97 HIS A CA 1
ATOM 770 C C . HIS A 1 97 ? 9.317 10.323 -10.630 1.00 87.25 97 HIS A C 1
ATOM 772 O O . HIS A 1 97 ? 8.098 10.444 -10.502 1.00 87.25 97 HIS A O 1
ATOM 778 N N . ILE A 1 98 ? 10.195 10.596 -9.662 1.00 83.19 98 ILE A N 1
ATOM 779 C CA . ILE A 1 98 ? 9.867 11.207 -8.371 1.00 83.19 98 ILE A CA 1
ATOM 780 C C . ILE A 1 98 ? 10.740 12.437 -8.149 1.00 83.19 98 ILE A C 1
ATOM 782 O O . ILE A 1 98 ? 11.949 12.392 -8.397 1.00 83.19 98 ILE A O 1
ATOM 786 N N . ASP A 1 99 ? 10.128 13.506 -7.650 1.00 74.81 99 ASP A N 1
ATOM 787 C CA . ASP A 1 99 ? 10.860 14.677 -7.179 1.00 74.81 99 ASP A CA 1
ATOM 788 C C . ASP A 1 99 ? 11.586 14.377 -5.859 1.00 74.81 99 ASP A C 1
ATOM 790 O O . ASP A 1 99 ? 11.321 13.389 -5.171 1.00 74.81 99 ASP A O 1
ATOM 794 N N . VAL A 1 100 ? 12.559 15.214 -5.497 1.00 70.25 100 VAL A N 1
ATOM 795 C CA . VAL A 1 100 ? 13.231 15.091 -4.200 1.00 70.25 100 VAL A CA 1
ATOM 796 C C . VAL A 1 100 ? 12.289 15.590 -3.117 1.00 70.25 100 VAL A C 1
ATOM 798 O O . VAL A 1 100 ? 11.910 16.759 -3.102 1.00 70.25 100 VAL A O 1
ATOM 801 N N . CYS A 1 101 ? 11.965 14.720 -2.169 1.00 70.94 101 CYS A N 1
ATOM 802 C CA . CYS A 1 101 ? 11.135 15.078 -1.034 1.00 70.94 101 CYS A CA 1
ATOM 803 C C . CYS A 1 101 ? 11.842 14.688 0.265 1.00 70.94 101 CYS A C 1
ATOM 805 O O . CYS A 1 101 ? 11.704 13.586 0.785 1.00 70.94 101 CYS A O 1
ATOM 807 N N . ALA A 1 102 ? 12.644 15.622 0.781 1.00 59.22 102 ALA A N 1
ATOM 808 C CA . ALA A 1 102 ? 13.528 15.384 1.923 1.00 59.22 102 ALA A CA 1
ATOM 809 C C . ALA A 1 102 ? 12.787 15.084 3.241 1.00 59.22 102 ALA A C 1
ATOM 811 O O . ALA A 1 102 ? 13.388 14.561 4.175 1.00 59.22 102 ALA A O 1
ATOM 812 N N . THR A 1 103 ? 11.502 15.433 3.335 1.00 63.84 103 THR A N 1
ATOM 813 C CA . THR A 1 103 ? 10.715 15.345 4.573 1.00 63.84 103 THR A CA 1
ATOM 814 C C . THR A 1 103 ? 9.602 14.304 4.531 1.00 63.84 103 THR A C 1
ATOM 816 O O . THR A 1 103 ? 9.015 14.030 5.578 1.00 63.84 103 THR A O 1
ATOM 819 N N . CYS A 1 104 ? 9.293 13.708 3.375 1.00 73.62 104 CYS A N 1
ATOM 820 C CA . CYS A 1 104 ? 8.211 12.732 3.291 1.00 73.62 104 CYS A CA 1
ATOM 821 C C . CYS A 1 104 ? 8.699 11.299 3.481 1.00 73.62 104 CYS A C 1
ATOM 823 O O . CYS A 1 104 ? 9.805 10.908 3.113 1.00 73.62 104 CYS A O 1
ATOM 825 N N . TRP A 1 105 ? 7.815 10.486 4.051 1.00 84.44 105 TRP A N 1
ATOM 826 C CA . TRP A 1 105 ? 8.056 9.068 4.307 1.00 84.44 105 TRP A CA 1
ATOM 827 C C . TRP A 1 105 ? 7.832 8.198 3.063 1.00 84.44 105 TRP A C 1
ATOM 829 O O . TRP A 1 105 ? 8.008 6.984 3.118 1.00 84.44 105 TRP A O 1
ATOM 839 N N . ASP A 1 106 ? 7.463 8.803 1.934 1.00 88.00 106 ASP A N 1
ATOM 840 C CA . ASP A 1 106 ? 7.111 8.085 0.711 1.00 88.00 106 ASP A CA 1
ATOM 841 C C . ASP A 1 106 ? 8.303 7.329 0.132 1.00 88.00 106 ASP A C 1
ATOM 843 O O . ASP A 1 106 ? 8.167 6.165 -0.237 1.00 88.00 106 ASP A O 1
ATOM 847 N N . GLU A 1 107 ? 9.493 7.943 0.112 1.00 88.25 107 GLU A N 1
ATOM 848 C CA . GLU A 1 107 ? 10.702 7.257 -0.349 1.00 88.25 107 GLU A CA 1
ATOM 849 C C . GLU A 1 107 ? 11.046 6.057 0.548 1.00 88.25 107 GLU A C 1
ATOM 851 O O . GLU A 1 107 ? 11.473 5.029 0.028 1.00 88.25 107 GLU A O 1
ATOM 856 N N . ASP A 1 108 ? 10.826 6.129 1.867 1.00 88.81 108 ASP A N 1
ATOM 857 C CA . ASP A 1 108 ? 11.026 4.983 2.773 1.00 88.81 108 ASP A CA 1
ATOM 858 C C . ASP A 1 108 ? 10.061 3.835 2.435 1.00 88.81 108 ASP A C 1
ATOM 860 O O . ASP A 1 108 ? 10.498 2.692 2.281 1.00 88.81 108 ASP A O 1
ATOM 864 N N . ILE A 1 109 ? 8.777 4.149 2.226 1.00 92.06 109 ILE A N 1
ATOM 865 C CA . ILE A 1 109 ? 7.741 3.179 1.835 1.00 92.06 109 ILE A CA 1
ATOM 866 C C . ILE A 1 109 ? 8.082 2.517 0.504 1.00 92.06 109 ILE A C 1
ATOM 868 O O . ILE A 1 109 ? 8.107 1.288 0.410 1.00 92.06 109 ILE A O 1
ATOM 872 N N . LEU A 1 110 ? 8.391 3.313 -0.517 1.00 92.12 110 LEU A N 1
ATOM 873 C CA . LEU A 1 110 ? 8.733 2.827 -1.850 1.00 92.12 110 LEU A CA 1
ATOM 874 C C . LEU A 1 110 ? 10.022 1.980 -1.828 1.00 92.12 110 LEU A C 1
ATOM 876 O O . LEU A 1 110 ? 10.068 0.899 -2.426 1.00 92.12 110 LEU A O 1
ATOM 880 N N . ASN A 1 111 ? 11.062 2.419 -1.110 1.00 90.88 111 ASN A N 1
ATOM 881 C CA . ASN A 1 111 ? 12.323 1.679 -1.000 1.00 90.88 111 ASN A CA 1
ATOM 882 C C . ASN A 1 111 ? 12.141 0.337 -0.280 1.00 90.88 111 ASN A C 1
ATOM 884 O O . ASN A 1 111 ? 12.579 -0.697 -0.789 1.00 90.88 111 ASN A O 1
ATOM 888 N N . ARG A 1 112 ? 11.471 0.329 0.878 1.00 91.69 112 ARG A N 1
ATOM 889 C CA . ARG A 1 112 ? 11.259 -0.899 1.657 1.00 91.69 112 ARG A CA 1
ATOM 890 C C . ARG A 1 112 ? 10.344 -1.871 0.941 1.00 91.69 112 ARG A C 1
ATOM 892 O O . ARG A 1 112 ? 10.668 -3.048 0.837 1.00 91.69 112 ARG A O 1
ATOM 899 N N . PHE A 1 113 ? 9.221 -1.394 0.406 1.00 94.75 113 PHE A N 1
ATOM 900 C CA . PHE A 1 113 ? 8.271 -2.279 -0.256 1.00 94.75 113 PHE A CA 1
ATOM 901 C C . PHE A 1 113 ? 8.877 -2.979 -1.479 1.00 94.75 113 PHE A C 1
ATOM 903 O O . PHE A 1 113 ? 8.609 -4.160 -1.721 1.00 94.75 113 PHE A O 1
ATOM 910 N N . SER A 1 114 ? 9.704 -2.267 -2.247 1.00 94.12 114 SER A N 1
ATOM 911 C CA . SER A 1 114 ? 10.358 -2.807 -3.441 1.00 94.12 114 SER A CA 1
ATOM 912 C C . SER A 1 114 ? 11.477 -3.796 -3.099 1.00 94.12 114 SER A C 1
ATOM 914 O O . SER A 1 114 ? 11.547 -4.880 -3.680 1.00 94.12 114 SER A O 1
ATOM 916 N N . GLY A 1 115 ? 12.298 -3.500 -2.090 1.00 92.44 115 GLY A N 1
ATOM 917 C CA . GLY A 1 115 ? 13.350 -4.393 -1.593 1.00 92.44 115 GLY A CA 1
ATOM 918 C C . GLY A 1 115 ? 14.646 -4.397 -2.421 1.00 92.44 115 GLY A C 1
ATOM 919 O O . GLY A 1 115 ? 15.655 -4.935 -1.953 1.00 92.44 115 GLY A O 1
ATOM 920 N N . LEU A 1 116 ? 14.651 -3.799 -3.623 1.00 92.31 116 LEU A N 1
ATOM 921 C CA . LEU A 1 116 ? 15.869 -3.355 -4.331 1.00 92.31 116 LEU A CA 1
ATOM 922 C C . LEU A 1 116 ? 16.005 -1.826 -4.372 1.00 92.31 116 LEU A C 1
ATOM 924 O O . LEU A 1 116 ? 16.986 -1.321 -4.917 1.00 92.31 116 LEU A O 1
ATOM 928 N N . GLY A 1 117 ? 15.044 -1.102 -3.797 1.00 91.12 117 GLY A N 1
ATOM 929 C CA . GLY A 1 117 ? 15.061 0.349 -3.712 1.00 91.12 117 GLY A CA 1
ATOM 930 C C . GLY A 1 117 ? 14.585 1.057 -4.980 1.00 91.12 117 GLY A C 1
ATOM 931 O O . GLY A 1 117 ? 14.068 0.455 -5.929 1.00 91.12 117 GLY A O 1
ATOM 932 N N . ILE A 1 118 ? 14.763 2.374 -4.968 1.00 91.62 118 ILE A N 1
ATOM 933 C CA . ILE A 1 118 ? 14.349 3.283 -6.032 1.00 91.62 118 ILE A CA 1
ATOM 934 C C . ILE A 1 118 ? 15.566 3.725 -6.844 1.00 91.62 118 ILE A C 1
ATOM 936 O O . ILE A 1 118 ? 16.531 4.276 -6.319 1.00 91.62 118 ILE A O 1
ATOM 940 N N . MET A 1 119 ? 15.484 3.548 -8.155 1.00 93.00 119 MET A N 1
ATOM 941 C CA . MET A 1 119 ? 16.310 4.219 -9.145 1.00 93.00 119 MET A CA 1
ATOM 942 C C . MET A 1 119 ? 15.522 5.417 -9.671 1.00 93.00 119 MET A C 1
ATOM 944 O O . MET A 1 119 ? 14.500 5.264 -10.340 1.00 93.00 119 MET A O 1
ATOM 948 N N . LYS A 1 120 ? 15.975 6.625 -9.342 1.00 90.88 120 LYS A N 1
ATOM 949 C CA . LYS A 1 120 ? 15.323 7.851 -9.808 1.00 90.88 120 LYS A CA 1
ATOM 950 C C . LYS A 1 120 ? 15.605 8.042 -11.297 1.00 90.88 120 LYS A C 1
ATOM 952 O O . LYS A 1 120 ? 16.740 7.868 -11.740 1.00 90.88 120 LYS A O 1
ATOM 957 N N . HIS A 1 121 ? 14.581 8.401 -12.067 1.00 90.75 121 HIS A N 1
ATOM 958 C CA . HIS A 1 121 ? 14.680 8.496 -13.524 1.00 90.75 121 HIS A CA 1
ATOM 959 C C . HIS A 1 121 ? 15.770 9.478 -13.979 1.00 90.75 121 HIS A C 1
ATOM 961 O O . HIS A 1 121 ? 16.532 9.155 -14.883 1.00 90.75 121 HIS A O 1
ATOM 967 N N . TYR A 1 122 ? 15.902 10.635 -13.319 1.00 89.25 122 TYR A N 1
ATOM 968 C CA . TYR A 1 122 ? 16.952 11.607 -13.645 1.00 89.25 122 TYR A CA 1
ATOM 969 C C . TYR A 1 122 ? 18.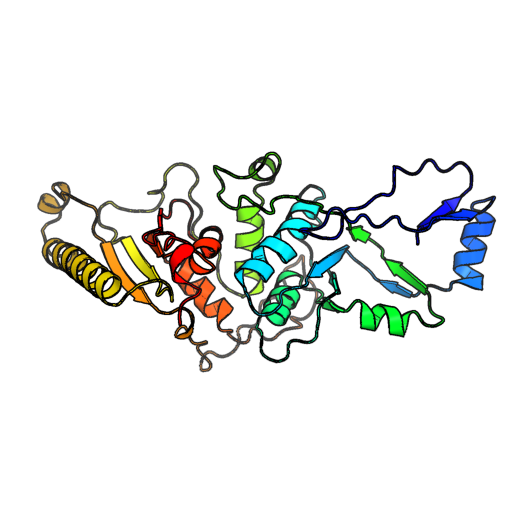362 11.052 -13.389 1.00 89.25 122 TYR A C 1
ATOM 971 O O . TYR A 1 122 ? 19.250 11.269 -14.201 1.00 89.25 122 TYR A O 1
ATOM 979 N N . VAL A 1 123 ? 18.554 10.250 -12.333 1.00 90.38 123 VAL A N 1
ATOM 980 C CA . VAL A 1 123 ? 19.843 9.593 -12.057 1.00 90.38 123 VAL A CA 1
ATOM 981 C C . VAL A 1 123 ? 20.178 8.601 -13.165 1.00 90.38 123 VAL A C 1
ATOM 983 O O . VAL A 1 123 ? 21.302 8.589 -13.655 1.00 90.38 123 VAL A O 1
ATOM 986 N N . LEU A 1 124 ? 19.206 7.789 -13.597 1.00 91.44 124 LEU A N 1
ATOM 987 C CA . LEU A 1 124 ? 19.415 6.881 -14.725 1.00 91.44 124 LEU A CA 1
ATOM 988 C C . LEU A 1 124 ? 19.720 7.655 -16.014 1.00 91.44 124 LEU A C 1
ATOM 990 O O . LEU A 1 124 ? 20.596 7.240 -16.766 1.00 91.44 124 LEU A O 1
ATOM 994 N N . ASN A 1 125 ? 19.028 8.768 -16.263 1.00 90.69 125 ASN A N 1
ATOM 995 C CA . ASN A 1 125 ? 19.264 9.620 -17.425 1.00 90.69 125 ASN A CA 1
ATOM 996 C C . ASN A 1 125 ? 20.695 10.183 -17.434 1.00 90.69 125 ASN A C 1
ATOM 998 O O . ASN A 1 125 ? 21.389 10.055 -18.439 1.00 90.69 125 ASN A O 1
ATOM 1002 N N . ASP A 1 126 ? 21.168 10.704 -16.300 1.00 91.19 126 ASP A N 1
ATOM 1003 C CA . ASP A 1 126 ? 22.537 11.209 -16.148 1.00 91.19 126 ASP A CA 1
ATOM 1004 C C . ASP A 1 126 ? 23.569 10.089 -16.339 1.00 91.19 126 ASP A C 1
ATOM 1006 O O . ASP A 1 126 ? 24.558 10.251 -17.055 1.00 91.19 126 ASP A O 1
ATOM 1010 N N . MET A 1 127 ? 23.306 8.915 -15.757 1.00 90.25 127 MET A N 1
ATOM 1011 C CA . MET A 1 127 ? 24.142 7.724 -15.926 1.00 90.25 127 MET A CA 1
ATOM 1012 C C . MET A 1 127 ? 24.147 7.195 -17.364 1.00 90.25 127 MET A C 1
ATOM 1014 O O . MET A 1 127 ? 25.096 6.513 -17.744 1.00 90.25 127 MET A O 1
ATOM 1018 N N . SER A 1 128 ? 23.100 7.474 -18.145 1.00 89.94 128 SER A N 1
ATOM 1019 C CA . SER A 1 128 ? 22.957 7.034 -19.539 1.00 89.94 128 SER A CA 1
ATOM 1020 C C . SER A 1 128 ? 23.691 7.941 -20.526 1.00 89.94 128 SER A C 1
ATOM 1022 O O . SER A 1 128 ? 23.737 7.635 -21.718 1.00 89.94 128 SER A O 1
ATOM 1024 N N . ASN A 1 129 ? 24.307 9.034 -20.064 1.00 90.56 129 ASN A N 1
ATOM 1025 C CA . ASN A 1 129 ? 25.131 9.880 -20.915 1.00 90.56 129 ASN A CA 1
ATOM 1026 C C . ASN A 1 129 ? 26.387 9.118 -21.383 1.00 90.56 129 ASN A C 1
ATOM 1028 O O . ASN A 1 129 ? 27.379 9.012 -20.663 1.00 90.56 129 ASN A O 1
ATOM 1032 N N . GLY A 1 130 ? 26.319 8.548 -22.588 1.00 87.19 130 GLY A N 1
ATOM 1033 C CA . GLY A 1 130 ? 27.384 7.728 -23.168 1.00 87.19 130 GLY A CA 1
ATOM 1034 C C . GLY A 1 130 ? 27.462 6.298 -22.622 1.00 87.19 130 GLY A C 1
ATOM 1035 O O . GLY A 1 130 ? 28.473 5.635 -22.821 1.00 87.19 130 GLY A O 1
ATOM 1036 N N . SER A 1 131 ? 26.433 5.809 -21.925 1.00 93.12 131 SER A N 1
ATOM 1037 C CA . SER A 1 131 ? 26.355 4.420 -21.450 1.00 93.12 131 SER A CA 1
ATOM 1038 C C . SER A 1 131 ? 24.993 3.818 -21.770 1.00 93.12 131 SER A C 1
ATOM 1040 O O . SER A 1 131 ? 23.966 4.475 -21.617 1.00 93.12 131 SER A O 1
ATOM 1042 N N . TRP A 1 132 ? 24.978 2.544 -22.154 1.00 93.56 132 TRP A N 1
ATOM 1043 C CA . TRP A 1 132 ? 23.743 1.789 -22.328 1.00 93.56 132 TRP A CA 1
ATOM 1044 C C . TRP A 1 132 ? 23.423 0.978 -21.076 1.00 93.56 132 TRP A C 1
ATOM 1046 O O . TRP A 1 132 ? 24.316 0.468 -20.399 1.00 93.56 132 TRP A O 1
ATOM 1056 N N . PHE A 1 133 ? 22.132 0.832 -20.792 1.00 93.81 133 PHE A N 1
ATOM 1057 C CA . PHE A 1 133 ? 21.629 -0.053 -19.749 1.00 93.81 133 PHE A CA 1
ATOM 1058 C C . PHE A 1 133 ? 20.643 -1.037 -20.358 1.00 93.81 133 PHE A C 1
ATOM 1060 O O . PHE A 1 133 ? 19.792 -0.660 -21.165 1.00 93.81 133 PHE A O 1
ATOM 1067 N N . VAL A 1 134 ? 20.749 -2.294 -19.946 1.00 93.25 134 VAL A N 1
ATOM 1068 C CA . VAL A 1 134 ? 19.788 -3.343 -20.293 1.00 93.25 134 VAL A CA 1
ATOM 1069 C C . VAL A 1 134 ? 19.153 -3.835 -19.006 1.00 93.25 134 VAL A C 1
ATOM 1071 O O . VAL A 1 134 ? 19.851 -4.156 -18.052 1.00 93.25 134 VAL A O 1
ATOM 1074 N N . PHE A 1 135 ? 17.827 -3.876 -18.977 1.00 94.06 135 PHE A N 1
ATOM 1075 C CA . PHE A 1 135 ? 17.074 -4.481 -17.885 1.00 94.06 135 PHE A CA 1
ATOM 1076 C C . PHE A 1 135 ? 16.830 -5.949 -18.219 1.00 94.06 135 PHE A C 1
ATOM 1078 O O . PHE A 1 135 ? 16.349 -6.230 -19.317 1.00 94.06 135 PHE A O 1
ATOM 1085 N N . ASP A 1 136 ? 17.103 -6.858 -17.281 1.00 92.69 136 ASP A N 1
ATOM 1086 C CA . ASP A 1 136 ? 16.712 -8.268 -17.438 1.00 92.69 136 ASP A CA 1
ATOM 1087 C C . ASP A 1 136 ? 15.195 -8.376 -17.617 1.00 92.69 136 ASP A C 1
ATOM 1089 O O . ASP A 1 136 ? 14.693 -9.052 -18.513 1.00 92.69 136 ASP A O 1
ATOM 1093 N N . GLU A 1 137 ? 14.461 -7.670 -16.754 1.00 93.31 137 GLU A N 1
ATOM 1094 C CA . GLU A 1 137 ? 13.009 -7.627 -16.753 1.00 93.31 137 GLU A CA 1
ATOM 1095 C C . GLU A 1 137 ? 12.530 -6.211 -16.460 1.00 93.31 137 GLU A C 1
ATOM 1097 O O . GLU A 1 137 ? 12.855 -5.613 -15.428 1.00 93.31 137 GLU A O 1
ATOM 1102 N N . PHE A 1 138 ? 11.720 -5.680 -17.369 1.00 92.31 138 PHE A N 1
ATOM 1103 C CA . PHE A 1 138 ? 11.179 -4.337 -17.265 1.00 92.31 138 PHE A CA 1
ATOM 1104 C C . PHE A 1 138 ? 9.666 -4.367 -17.428 1.00 92.31 138 PHE A C 1
ATOM 1106 O O . PHE A 1 138 ? 9.149 -4.762 -18.472 1.00 92.31 138 PHE A O 1
ATOM 1113 N N . VAL A 1 139 ? 8.959 -3.943 -16.385 1.00 90.88 139 VAL A N 1
ATOM 1114 C CA . VAL A 1 139 ? 7.500 -3.864 -16.371 1.00 90.88 139 VAL A CA 1
ATOM 1115 C C . VAL A 1 139 ? 7.109 -2.398 -16.385 1.00 90.88 139 VAL A C 1
ATOM 1117 O O . VAL A 1 139 ? 7.464 -1.625 -15.497 1.00 90.88 139 VAL A O 1
ATOM 1120 N N . MET A 1 140 ? 6.365 -2.016 -17.413 1.00 88.81 140 MET A N 1
ATOM 1121 C CA . MET A 1 140 ? 5.906 -0.657 -17.658 1.00 88.81 140 MET A CA 1
ATOM 1122 C C . MET A 1 140 ? 4.492 -0.731 -18.216 1.00 88.81 140 MET A C 1
ATOM 1124 O O . MET A 1 140 ? 4.169 -1.656 -18.956 1.00 88.81 140 MET A O 1
ATOM 1128 N N . GLY A 1 141 ? 3.653 0.253 -17.894 1.00 72.38 141 GLY A N 1
ATOM 1129 C CA . GLY A 1 141 ? 2.333 0.341 -18.515 1.00 72.38 141 GLY A CA 1
ATOM 1130 C C . GLY A 1 141 ? 1.194 -0.315 -17.738 1.00 72.38 141 GLY A C 1
ATOM 1131 O O . GLY A 1 141 ? 0.315 -0.907 -18.353 1.00 72.38 141 GLY A O 1
ATOM 1132 N N . GLY A 1 142 ? 1.161 -0.189 -16.407 1.00 67.06 142 GLY A N 1
ATOM 1133 C CA . GLY A 1 142 ? 0.028 -0.662 -15.594 1.00 67.06 142 GLY A CA 1
ATOM 1134 C C . GLY A 1 142 ? -1.295 0.078 -15.856 1.00 67.06 142 GLY A C 1
ATOM 1135 O O . GLY A 1 142 ? -2.344 -0.354 -15.386 1.00 67.06 142 GLY A O 1
ATOM 1136 N N . GLY A 1 143 ? -1.283 1.186 -16.609 1.00 67.44 143 GLY A N 1
ATOM 1137 C CA . GLY A 1 143 ? -2.487 1.917 -17.003 1.00 67.44 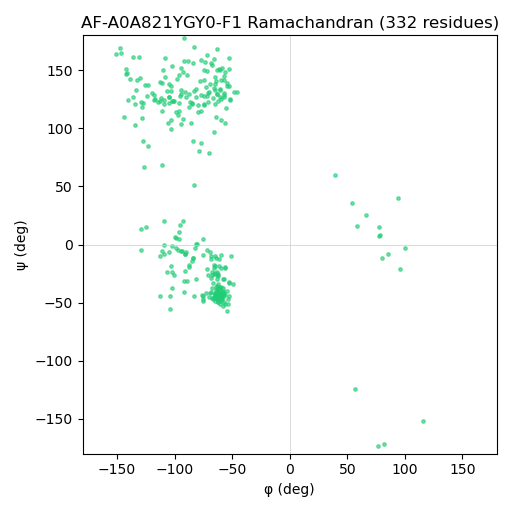143 GLY A CA 1
ATOM 1138 C C . GLY A 1 143 ? -3.336 2.361 -15.811 1.00 67.44 143 GLY A C 1
ATOM 1139 O O . GLY A 1 143 ? -2.839 3.053 -14.933 1.00 67.44 143 GLY A O 1
ATOM 1140 N N . MET A 1 144 ? -4.616 1.968 -15.803 1.00 64.50 144 MET A N 1
ATOM 1141 C CA . MET A 1 144 ? -5.574 2.203 -14.705 1.00 64.50 144 MET A CA 1
ATOM 1142 C C . MET A 1 144 ? -5.686 1.008 -13.740 1.00 64.50 144 MET A C 1
ATOM 1144 O O . MET A 1 144 ? -6.636 0.949 -12.954 1.00 64.50 144 MET A O 1
ATOM 1148 N N . MET A 1 145 ? -4.794 0.013 -13.833 1.00 68.12 145 MET A N 1
ATOM 1149 C CA . MET A 1 145 ? -4.945 -1.254 -13.114 1.00 68.12 145 MET A CA 1
ATOM 1150 C C . MET A 1 145 ? -5.103 -1.007 -11.610 1.00 68.12 145 MET A C 1
ATOM 1152 O O . MET A 1 145 ? -4.229 -0.455 -10.952 1.00 68.12 145 MET A O 1
ATOM 1156 N N . CYS A 1 146 ? -6.260 -1.402 -11.081 1.00 65.12 146 CYS A N 1
ATOM 1157 C CA . CYS A 1 146 ? -6.627 -1.322 -9.668 1.00 65.12 146 CYS A CA 1
ATOM 1158 C C . CYS A 1 146 ? -6.602 0.078 -8.997 1.00 65.12 146 CYS A C 1
ATOM 1160 O O . CYS A 1 146 ? -6.703 0.149 -7.775 1.00 65.12 146 CYS A O 1
ATOM 1162 N N . GLN A 1 147 ? -6.563 1.190 -9.745 1.00 62.44 147 GLN A N 1
ATOM 1163 C CA . GLN A 1 147 ? -6.446 2.558 -9.187 1.00 62.44 147 GLN A CA 1
ATOM 1164 C C . GLN A 1 147 ? -7.663 3.083 -8.406 1.00 62.44 147 GLN A C 1
ATOM 1166 O O . GLN A 1 147 ? -7.592 4.155 -7.814 1.00 62.44 147 GLN A O 1
ATOM 1171 N N . ARG A 1 148 ? -8.814 2.398 -8.431 1.00 59.03 148 ARG A N 1
ATOM 1172 C CA . ARG A 1 148 ? -10.064 2.946 -7.861 1.00 59.03 148 ARG A CA 1
ATOM 1173 C C . ARG A 1 148 ? -10.804 2.040 -6.886 1.00 59.03 148 ARG A C 1
ATOM 1175 O O . ARG A 1 148 ? -11.781 2.487 -6.292 1.00 59.03 148 ARG A O 1
ATOM 1182 N N . CYS A 1 149 ? -10.359 0.801 -6.679 1.00 57.09 149 CYS A N 1
ATOM 1183 C CA . CYS A 1 149 ? -11.028 -0.107 -5.750 1.00 57.09 149 CYS A CA 1
ATOM 1184 C C . CYS A 1 149 ? -10.027 -1.002 -5.017 1.00 57.09 149 CYS A C 1
ATOM 1186 O O . CYS A 1 149 ? -9.445 -1.912 -5.603 1.00 57.09 149 CYS A O 1
ATOM 1188 N N . THR A 1 150 ? -9.861 -0.752 -3.719 1.00 54.91 150 THR A N 1
ATOM 1189 C CA . THR A 1 150 ? -8.976 -1.517 -2.823 1.00 54.91 150 THR A CA 1
ATOM 1190 C C . THR A 1 150 ? -9.735 -2.464 -1.886 1.00 54.91 150 THR A C 1
ATOM 1192 O O . THR A 1 150 ? -9.117 -3.283 -1.208 1.00 54.91 150 THR A O 1
ATOM 1195 N N . GLN A 1 151 ? -11.069 -2.401 -1.881 1.00 55.50 151 GLN A N 1
ATOM 1196 C CA . GLN A 1 151 ? -11.958 -3.296 -1.135 1.00 55.50 151 GLN A CA 1
ATOM 1197 C C . GLN A 1 151 ? -11.954 -4.706 -1.753 1.00 55.50 151 GLN A C 1
ATOM 1199 O O . GLN A 1 151 ? -12.338 -4.821 -2.913 1.00 55.50 151 GLN A O 1
ATOM 1204 N N . PRO A 1 152 ? -11.609 -5.782 -1.019 1.00 50.75 152 PRO A N 1
ATOM 1205 C CA . PRO A 1 152 ? -11.562 -7.148 -1.562 1.00 50.75 152 PRO A CA 1
ATOM 1206 C C . PRO A 1 152 ? -12.849 -7.590 -2.273 1.00 50.75 152 PRO A C 1
ATOM 1208 O O . PRO A 1 152 ? -12.787 -8.293 -3.273 1.00 50.75 152 PRO A O 1
ATOM 1211 N N . ASN A 1 153 ? -14.007 -7.112 -1.805 1.00 50.69 153 ASN A N 1
ATOM 1212 C CA . ASN A 1 153 ? -15.321 -7.454 -2.361 1.00 50.69 153 ASN A CA 1
ATOM 1213 C C . ASN A 1 153 ? -15.830 -6.466 -3.430 1.00 50.69 153 ASN A C 1
ATOM 1215 O O . ASN A 1 153 ? -16.885 -6.698 -4.010 1.00 50.69 153 ASN A O 1
ATOM 1219 N N . LEU A 1 154 ? -15.118 -5.359 -3.674 1.00 48.38 154 LEU A N 1
ATOM 1220 C CA . LEU A 1 154 ? -15.473 -4.337 -4.673 1.00 48.38 154 LEU A CA 1
ATOM 1221 C C . LEU A 1 154 ? -14.300 -3.998 -5.605 1.00 48.38 154 LEU A C 1
ATOM 1223 O O . LEU A 1 154 ? -14.340 -2.979 -6.287 1.00 48.38 154 LEU A O 1
ATOM 1227 N N . GLN A 1 155 ? -13.236 -4.803 -5.622 1.00 54.69 155 GLN A N 1
ATOM 1228 C CA . GLN A 1 155 ? -12.108 -4.621 -6.534 1.00 54.69 155 GLN A CA 1
ATOM 1229 C C . GLN A 1 155 ? -12.599 -4.639 -7.989 1.00 54.69 155 GLN A C 1
ATOM 1231 O O . GLN A 1 155 ? -13.522 -5.370 -8.346 1.00 54.69 155 GLN A O 1
ATOM 1236 N N . LEU A 1 156 ? -11.956 -3.834 -8.839 1.00 43.69 156 LEU A N 1
ATOM 1237 C CA . LEU A 1 156 ? -12.203 -3.875 -10.279 1.00 43.69 156 LEU A CA 1
ATOM 1238 C C . LEU A 1 156 ? -11.909 -5.293 -10.818 1.00 43.69 156 LEU A C 1
ATOM 1240 O O . LEU A 1 156 ? -11.050 -5.985 -10.254 1.00 43.69 156 LEU A O 1
ATOM 1244 N N . PRO A 1 157 ? -12.575 -5.725 -11.907 1.00 42.91 157 PRO A N 1
ATOM 1245 C CA . PRO A 1 157 ? -12.288 -6.998 -12.565 1.00 42.91 157 PRO A CA 1
ATOM 1246 C C . PRO A 1 157 ? -10.778 -7.205 -12.761 1.00 42.91 157 PRO A C 1
ATOM 1248 O O . PRO A 1 157 ? -10.077 -6.293 -13.200 1.00 42.91 157 PRO A O 1
ATOM 1251 N N . GLY A 1 158 ? -10.280 -8.383 -12.381 1.00 54.25 158 GLY A N 1
ATOM 1252 C CA . GLY A 1 158 ? -8.854 -8.729 -12.379 1.00 54.25 158 GLY A CA 1
ATOM 1253 C C . GLY A 1 158 ? -8.132 -8.537 -11.038 1.00 54.25 158 GLY A C 1
ATOM 1254 O O . GLY A 1 158 ? -7.125 -9.190 -10.819 1.00 54.25 158 GLY A O 1
ATOM 1255 N N . GLY A 1 159 ? -8.626 -7.720 -10.099 1.00 60.50 159 GLY A N 1
ATOM 1256 C CA . GLY A 1 159 ? -8.012 -7.600 -8.764 1.00 60.50 159 GLY A CA 1
ATOM 1257 C C . GLY A 1 159 ? -8.334 -8.783 -7.841 1.00 60.50 159 GLY A C 1
ATOM 1258 O O . GLY A 1 159 ? -7.439 -9.311 -7.175 1.00 60.50 159 GLY A O 1
ATOM 1259 N N . VAL A 1 160 ? -9.607 -9.205 -7.841 1.00 63.84 160 VAL A N 1
ATOM 1260 C CA . VAL A 1 160 ? -10.139 -10.241 -6.930 1.00 63.84 160 VAL A CA 1
ATOM 1261 C C . VAL A 1 160 ? -9.509 -11.594 -7.225 1.00 63.84 160 VAL A C 1
ATOM 1263 O O . VAL A 1 160 ? -9.057 -12.282 -6.317 1.00 63.84 160 VAL A O 1
ATOM 1266 N N . GLU A 1 161 ? -9.423 -11.947 -8.508 1.00 72.81 161 GLU A N 1
ATOM 1267 C CA . GLU A 1 161 ? -8.817 -13.197 -8.982 1.00 72.81 161 GLU A CA 1
ATOM 1268 C C . GLU A 1 161 ? -7.329 -13.296 -8.625 1.00 72.81 161 GLU A C 1
ATOM 1270 O O . GLU A 1 161 ? -6.800 -14.393 -8.458 1.00 72.81 161 GLU A O 1
ATOM 1275 N N . LEU A 1 162 ? -6.661 -12.146 -8.481 1.00 79.69 162 LEU A N 1
ATOM 1276 C CA . LEU A 1 162 ? -5.246 -12.056 -8.132 1.00 79.69 162 LEU A CA 1
ATOM 1277 C C . LEU A 1 162 ? -4.997 -11.966 -6.626 1.00 79.69 162 LEU A C 1
ATOM 1279 O O . LEU A 1 162 ? -3.840 -12.008 -6.213 1.00 79.69 162 LEU A O 1
ATOM 1283 N N . ASP A 1 163 ? -6.040 -11.803 -5.808 1.00 83.69 163 ASP A N 1
ATOM 1284 C CA . ASP A 1 163 ? -5.907 -11.563 -4.368 1.00 83.69 163 ASP A CA 1
ATOM 1285 C C . ASP A 1 163 ? -4.984 -10.357 -4.059 1.00 83.69 163 ASP A C 1
ATOM 1287 O O . ASP A 1 163 ? -4.185 -10.337 -3.113 1.00 83.69 163 ASP A O 1
ATOM 1291 N N . GLY A 1 164 ? -5.059 -9.336 -4.926 1.00 85.94 164 GLY A N 1
ATOM 1292 C CA . GLY A 1 164 ? -4.057 -8.275 -5.028 1.00 85.94 164 GLY A CA 1
ATOM 1293 C C . GLY A 1 164 ? -3.912 -7.436 -3.762 1.00 85.94 164 GLY A C 1
ATOM 1294 O O . GLY A 1 164 ? -2.797 -7.271 -3.261 1.00 85.94 164 GLY A O 1
ATOM 1295 N N . SER A 1 165 ? -5.026 -6.948 -3.198 1.00 85.75 165 SER A N 1
ATOM 1296 C CA . SER A 1 165 ? -5.008 -6.172 -1.946 1.00 85.75 165 SER A CA 1
ATOM 1297 C C . SER A 1 165 ? -4.378 -6.956 -0.796 1.00 85.75 165 SER A C 1
ATOM 1299 O O . SER A 1 165 ? -3.619 -6.382 -0.016 1.00 85.75 165 SER A O 1
ATOM 1301 N N . ARG A 1 166 ? -4.657 -8.264 -0.685 1.00 88.38 166 ARG A N 1
ATOM 1302 C CA . ARG A 1 166 ? -4.111 -9.094 0.394 1.00 88.38 166 ARG A CA 1
ATOM 1303 C C . ARG A 1 166 ? -2.618 -9.318 0.213 1.00 88.38 166 ARG A C 1
ATOM 1305 O O . ARG A 1 166 ? -1.872 -9.186 1.178 1.00 88.38 166 ARG A O 1
ATOM 1312 N N . LEU A 1 167 ? -2.170 -9.637 -1.001 1.00 91.62 167 LEU A N 1
ATOM 1313 C CA . LEU A 1 167 ? -0.745 -9.805 -1.300 1.00 91.62 167 LEU A CA 1
ATOM 1314 C C . LEU A 1 167 ? 0.032 -8.503 -1.066 1.00 91.62 167 LEU A C 1
ATOM 1316 O O . LEU A 1 167 ? 1.100 -8.526 -0.456 1.00 91.62 167 LEU A O 1
ATOM 1320 N N . PHE A 1 168 ? -0.541 -7.365 -1.464 1.00 93.12 168 PHE A N 1
ATOM 1321 C CA . PHE A 1 168 ? 0.025 -6.040 -1.217 1.00 93.12 168 PHE A CA 1
ATOM 1322 C C . PHE A 1 168 ? 0.128 -5.739 0.282 1.00 93.12 168 PHE A C 1
ATOM 1324 O O . PHE A 1 168 ? 1.203 -5.382 0.769 1.00 93.12 168 PHE A O 1
ATOM 1331 N N . ARG A 1 169 ? -0.964 -5.948 1.030 1.00 93.25 169 ARG A N 1
ATOM 1332 C CA . ARG A 1 169 ? -1.008 -5.822 2.491 1.00 93.25 169 ARG A CA 1
ATOM 1333 C C . ARG A 1 169 ? 0.061 -6.685 3.154 1.00 93.25 169 ARG A C 1
ATOM 1335 O O . ARG A 1 169 ? 0.875 -6.170 3.918 1.00 93.25 169 ARG A O 1
ATOM 1342 N N . ASP A 1 170 ? 0.042 -7.989 2.885 1.00 93.56 170 ASP A N 1
ATOM 1343 C CA . ASP A 1 170 ? 0.920 -8.967 3.527 1.00 93.56 170 ASP A CA 1
ATOM 1344 C C . ASP A 1 170 ? 2.392 -8.626 3.228 1.00 93.56 170 ASP A C 1
ATOM 1346 O O . ASP A 1 170 ? 3.220 -8.631 4.140 1.00 93.56 170 ASP A O 1
ATOM 1350 N N . ARG A 1 171 ? 2.717 -8.235 1.986 1.00 94.69 171 ARG A N 1
ATOM 1351 C CA . ARG A 1 171 ? 4.060 -7.761 1.626 1.00 94.69 171 ARG A CA 1
ATOM 1352 C C . ARG A 1 171 ? 4.448 -6.505 2.399 1.00 94.69 171 ARG A C 1
ATOM 1354 O O . ARG A 1 171 ? 5.560 -6.455 2.915 1.00 94.69 171 ARG A O 1
ATOM 1361 N N . MET A 1 172 ? 3.564 -5.513 2.501 1.00 95.25 172 MET A N 1
ATOM 1362 C CA . MET A 1 172 ? 3.848 -4.278 3.236 1.00 95.25 172 MET A CA 1
ATOM 1363 C C . MET A 1 172 ? 4.166 -4.566 4.707 1.00 95.25 172 MET A C 1
ATOM 1365 O O . MET A 1 172 ? 5.185 -4.114 5.220 1.00 95.25 172 MET A O 1
ATOM 1369 N N . TYR A 1 173 ? 3.349 -5.396 5.359 1.00 95.19 173 TYR A N 1
ATOM 1370 C CA . TYR A 1 173 ? 3.599 -5.868 6.721 1.00 95.19 173 TYR A CA 1
ATOM 1371 C C . TYR A 1 173 ? 4.990 -6.500 6.863 1.00 95.19 173 TYR A C 1
ATOM 1373 O O . TYR A 1 173 ? 5.780 -6.090 7.719 1.00 95.19 173 TYR A O 1
ATOM 1381 N N . LEU A 1 174 ? 5.317 -7.444 5.978 1.00 93.25 174 LEU A N 1
ATOM 1382 C CA . LEU A 1 174 ? 6.589 -8.162 6.008 1.00 93.25 174 LEU A CA 1
ATOM 1383 C C . LEU A 1 174 ? 7.794 -7.242 5.775 1.00 93.25 174 LEU A C 1
ATOM 1385 O O . LEU A 1 174 ? 8.770 -7.348 6.512 1.00 93.25 174 LEU A O 1
ATOM 1389 N N . GLN A 1 175 ? 7.725 -6.307 4.825 1.00 91.94 175 GLN A N 1
ATOM 1390 C CA . GLN A 1 175 ? 8.825 -5.372 4.536 1.00 91.94 175 GLN A CA 1
ATOM 1391 C C . GLN A 1 175 ? 9.105 -4.398 5.693 1.00 91.94 175 GLN A C 1
ATOM 1393 O O . GLN A 1 175 ? 10.212 -3.874 5.822 1.00 91.94 175 GLN A O 1
ATOM 1398 N N . TYR A 1 176 ? 8.131 -4.209 6.585 1.00 91.69 176 TYR A N 1
ATOM 1399 C CA . TYR A 1 176 ? 8.265 -3.409 7.803 1.00 91.69 176 TYR A CA 1
ATOM 1400 C C . TYR A 1 176 ? 8.520 -4.230 9.077 1.00 91.69 176 TYR A C 1
ATOM 1402 O O . TYR A 1 176 ? 8.539 -3.671 10.175 1.00 91.69 176 TYR A O 1
ATOM 1410 N N . GLY A 1 177 ? 8.727 -5.549 8.976 1.00 90.56 177 GLY A N 1
ATOM 1411 C CA . GLY A 1 177 ? 8.952 -6.393 10.160 1.00 90.56 177 GLY A CA 1
ATOM 1412 C C . GLY A 1 177 ? 7.747 -6.499 11.077 1.00 90.56 177 GLY A C 1
ATOM 1413 O O . GLY A 1 177 ? 7.888 -6.753 12.274 1.00 90.56 177 GLY A O 1
ATOM 1414 N N . VAL A 1 178 ? 6.555 -6.310 10.523 1.00 92.00 178 VAL A N 1
ATOM 1415 C CA . VAL A 1 178 ? 5.299 -6.452 11.238 1.00 92.00 178 VAL A CA 1
ATOM 1416 C C . VAL A 1 178 ? 4.635 -7.741 10.763 1.00 92.00 178 VAL A C 1
ATOM 1418 O O . VAL A 1 178 ? 4.554 -8.025 9.573 1.00 92.00 178 VAL A O 1
ATOM 1421 N N . ILE A 1 179 ? 4.177 -8.565 11.704 1.00 92.56 179 ILE A N 1
ATOM 1422 C CA . ILE A 1 179 ? 3.454 -9.792 11.358 1.00 92.56 179 ILE A CA 1
ATOM 1423 C C . ILE A 1 179 ? 2.144 -9.379 10.663 1.00 92.56 179 ILE A C 1
ATOM 1425 O O . ILE A 1 179 ? 1.453 -8.507 11.199 1.00 92.56 179 ILE A O 1
ATOM 1429 N N . PRO A 1 180 ? 1.778 -9.987 9.519 1.00 91.81 180 PRO A N 1
ATOM 1430 C CA . PRO A 1 180 ? 0.509 -9.706 8.858 1.00 91.81 180 PRO A CA 1
ATOM 1431 C C . PRO A 1 180 ? -0.709 -9.849 9.783 1.00 91.81 180 PRO A C 1
ATOM 1433 O O . PRO A 1 180 ? -0.655 -10.472 10.855 1.00 91.81 180 PRO A O 1
ATOM 1436 N N . SER A 1 181 ? -1.820 -9.232 9.387 1.00 88.38 181 SER A N 1
ATOM 1437 C CA . SER A 1 181 ? -3.081 -9.351 10.113 1.00 88.38 181 SER A CA 1
ATOM 1438 C C . SER A 1 181 ? -3.632 -10.784 10.063 1.00 88.38 181 SER A C 1
ATOM 1440 O O . SER A 1 181 ? -3.227 -11.610 9.239 1.00 88.38 181 SER A O 1
ATOM 1442 N N . VAL A 1 182 ? -4.519 -11.107 11.009 1.00 85.81 182 VAL A N 1
ATOM 1443 C CA . VAL A 1 182 ? -5.148 -12.432 11.085 1.00 85.81 182 VAL A CA 1
ATOM 1444 C C . VAL A 1 182 ? -5.979 -12.664 9.827 1.00 85.81 182 VAL A C 1
ATOM 1446 O O . VAL A 1 182 ? -6.802 -11.822 9.462 1.00 85.81 182 VAL A O 1
ATOM 1449 N N . LYS A 1 183 ? -5.759 -13.816 9.185 1.00 86.56 183 LYS A N 1
ATOM 1450 C CA . LYS A 1 183 ? -6.531 -14.248 8.020 1.00 86.56 183 LYS A CA 1
ATOM 1451 C C . LYS A 1 183 ? -7.838 -14.881 8.469 1.00 86.56 183 LYS A C 1
ATOM 1453 O O . LYS A 1 183 ? -7.823 -15.718 9.371 1.00 86.56 183 LYS A O 1
ATOM 1458 N N . ARG A 1 184 ? -8.943 -14.499 7.831 1.00 86.19 184 ARG A N 1
ATOM 1459 C CA . ARG A 1 184 ? -10.272 -15.077 8.073 1.00 86.19 184 ARG A CA 1
ATOM 1460 C C . ARG A 1 184 ? -10.885 -15.471 6.742 1.00 86.19 184 ARG A C 1
ATOM 1462 O O . ARG A 1 184 ? -11.025 -14.632 5.859 1.00 86.19 184 ARG A O 1
ATOM 1469 N N . TYR A 1 185 ? -11.233 -16.743 6.599 1.00 81.75 185 TYR A N 1
ATOM 1470 C CA . TYR A 1 185 ? -11.654 -17.320 5.324 1.00 81.75 185 TYR A CA 1
ATOM 1471 C C . TYR A 1 185 ? -13.164 -17.496 5.237 1.00 81.75 185 TYR A C 1
ATOM 1473 O O . TYR A 1 185 ? -13.736 -17.323 4.165 1.00 81.75 185 TYR A O 1
ATOM 1481 N N . LYS A 1 186 ? -13.813 -17.874 6.347 1.00 84.44 186 LYS A N 1
ATOM 1482 C CA . LYS A 1 186 ? -15.244 -18.222 6.335 1.00 84.44 186 LYS A CA 1
ATOM 1483 C C . LYS A 1 186 ? -16.129 -17.134 6.921 1.00 84.44 186 LYS A C 1
ATOM 1485 O O . LYS A 1 186 ? -17.177 -16.835 6.359 1.00 84.44 186 LYS A O 1
ATOM 1490 N N . TYR A 1 187 ? -15.722 -16.558 8.050 1.00 85.38 187 TYR A N 1
ATOM 1491 C CA . TYR A 1 187 ? -16.536 -15.607 8.804 1.00 85.38 187 TYR A CA 1
ATOM 1492 C C . TYR A 1 187 ? -15.673 -14.481 9.361 1.00 85.38 187 TYR A C 1
ATOM 1494 O O . TYR A 1 187 ? -14.535 -14.704 9.770 1.00 85.38 187 TYR A O 1
ATOM 1502 N N . SER A 1 188 ? -16.236 -13.276 9.472 1.00 83.50 188 SER A N 1
ATOM 1503 C CA . SER A 1 188 ? -15.557 -12.142 10.115 1.00 83.50 188 SER A CA 1
ATOM 1504 C C . SER A 1 188 ? -15.233 -12.396 11.593 1.00 83.50 188 SER A C 1
ATOM 1506 O O . SER A 1 188 ? -14.361 -11.734 12.148 1.00 83.50 188 SER A O 1
ATOM 1508 N N . THR A 1 189 ? -15.890 -13.370 12.221 1.00 85.62 189 THR A N 1
ATOM 1509 C CA . THR A 1 189 ? -15.684 -13.796 13.611 1.00 85.62 189 THR A CA 1
ATOM 1510 C C . THR A 1 189 ? -14.744 -14.995 13.752 1.00 85.62 189 THR A C 1
ATOM 1512 O O . THR A 1 189 ? -14.568 -15.498 14.858 1.00 85.62 189 THR A O 1
ATOM 1515 N N . GLU A 1 190 ? -14.132 -15.482 12.668 1.00 88.88 190 GLU A N 1
ATOM 1516 C CA . GLU A 1 190 ? -13.221 -16.627 12.729 1.00 88.88 190 GLU A CA 1
ATOM 1517 C C . GLU A 1 190 ? -12.059 -16.363 13.703 1.00 88.88 190 GLU A C 1
ATOM 1519 O O . GLU A 1 190 ? -11.376 -15.336 13.629 1.00 88.88 190 GLU A O 1
ATOM 1524 N N . GLY A 1 191 ? -11.869 -17.292 14.646 1.00 85.50 191 GLY A N 1
ATOM 1525 C CA . GLY A 1 191 ? -10.881 -17.173 15.719 1.00 85.50 191 GLY A CA 1
ATOM 1526 C C . GLY A 1 191 ? -11.282 -16.246 16.871 1.00 85.50 191 GLY A C 1
ATOM 1527 O O . GLY A 1 191 ? -10.440 -15.998 17.729 1.00 85.50 191 GLY A O 1
ATOM 1528 N N . ARG A 1 192 ? -12.528 -15.747 16.906 1.00 85.56 192 ARG A N 1
ATOM 1529 C CA . ARG A 1 192 ? -13.063 -14.948 18.016 1.00 85.56 192 ARG A CA 1
ATOM 1530 C C . ARG A 1 192 ? -14.101 -15.707 18.838 1.00 85.56 192 ARG A C 1
ATOM 1532 O O . ARG A 1 192 ? -14.933 -16.436 18.298 1.00 85.56 192 ARG A O 1
ATOM 1539 N N . ASN A 1 193 ? -14.102 -15.459 20.142 1.00 85.62 193 ASN A N 1
ATOM 1540 C CA . ASN A 1 193 ? -15.174 -15.841 21.052 1.00 85.62 193 ASN A CA 1
ATOM 1541 C C . ASN A 1 193 ? -16.193 -14.705 21.190 1.00 85.62 193 ASN A C 1
ATOM 1543 O O . ASN A 1 193 ? -15.868 -13.533 21.030 1.00 85.62 193 ASN A O 1
ATOM 1547 N N . ARG A 1 194 ? -17.425 -15.037 21.595 1.00 80.00 194 ARG A N 1
ATOM 1548 C CA . ARG A 1 194 ? -18.474 -14.039 21.894 1.00 80.00 194 ARG A CA 1
ATOM 1549 C C . ARG A 1 194 ? -18.083 -13.051 23.010 1.00 80.00 194 ARG A C 1
ATOM 1551 O O . ARG A 1 194 ? -18.678 -11.987 23.112 1.00 80.00 194 ARG A O 1
ATOM 1558 N N . HIS A 1 195 ? -17.102 -13.422 23.831 1.00 82.88 195 HIS A N 1
ATOM 1559 C CA . HIS A 1 195 ? -16.591 -12.636 24.956 1.00 82.88 195 HIS A CA 1
ATOM 1560 C C . HIS A 1 195 ? -15.427 -11.719 24.569 1.00 82.88 195 HIS A C 1
ATOM 1562 O O . HIS A 1 195 ? -14.974 -10.932 25.398 1.00 82.88 195 HIS A O 1
ATOM 1568 N N . ASP A 1 196 ? -14.908 -11.846 23.347 1.00 89.94 196 ASP A N 1
ATOM 1569 C CA . ASP A 1 196 ? -13.782 -11.033 22.916 1.00 89.94 196 ASP A CA 1
ATOM 1570 C C . ASP A 1 196 ? -14.250 -9.589 22.728 1.00 89.94 196 ASP A C 1
ATOM 1572 O O . ASP A 1 196 ? -15.252 -9.320 22.063 1.00 89.94 196 ASP A O 1
ATOM 1576 N N . ILE A 1 197 ? -13.508 -8.656 23.322 1.00 94.00 197 ILE A N 1
ATOM 1577 C CA . ILE A 1 197 ? -13.768 -7.226 23.180 1.00 94.00 197 ILE A CA 1
ATOM 1578 C C . ILE A 1 197 ? -13.200 -6.781 21.838 1.00 94.00 197 ILE A C 1
ATOM 1580 O O . ILE A 1 197 ? -11.995 -6.893 21.605 1.00 94.00 197 ILE A O 1
ATOM 1584 N N . LEU A 1 198 ? -14.063 -6.254 20.975 1.00 95.44 198 LEU A N 1
ATOM 1585 C CA . LEU A 1 198 ? -13.645 -5.674 19.708 1.00 95.44 198 LEU A CA 1
ATOM 1586 C C . LEU A 1 198 ? -12.883 -4.374 19.955 1.00 95.44 198 LEU A C 1
ATOM 1588 O O . LEU A 1 198 ? -13.284 -3.549 20.775 1.00 95.44 198 LEU A O 1
ATOM 1592 N N . VAL A 1 199 ? -11.803 -4.164 19.216 1.00 96.81 199 VAL A N 1
ATOM 1593 C CA . VAL A 1 199 ? -11.000 -2.948 19.299 1.00 96.81 199 VAL A CA 1
ATOM 1594 C C . VAL A 1 199 ? -11.394 -2.003 18.170 1.00 96.81 199 VAL A C 1
ATOM 1596 O O . VAL A 1 199 ? -11.174 -2.287 16.990 1.00 96.81 199 VAL A O 1
ATOM 1599 N N . ALA A 1 200 ? -11.964 -0.861 18.538 1.00 97.44 200 ALA A N 1
ATOM 1600 C CA . ALA A 1 200 ? -12.375 0.186 17.621 1.00 97.44 200 ALA A CA 1
ATOM 1601 C C . ALA A 1 200 ? -11.492 1.428 17.766 1.00 97.44 200 ALA A C 1
ATOM 1603 O O . ALA A 1 200 ? -11.180 1.861 18.877 1.00 97.44 200 ALA A O 1
ATOM 1604 N N . TYR A 1 201 ? -11.134 2.036 16.638 1.00 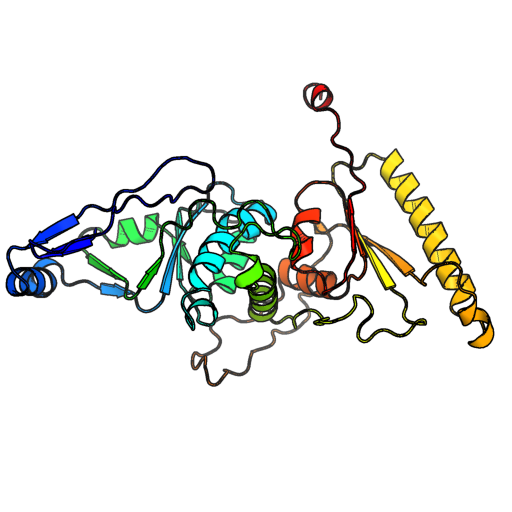97.19 201 TYR A N 1
ATOM 1605 C CA . TYR A 1 201 ? -10.414 3.303 16.623 1.00 97.19 201 TYR A CA 1
ATOM 1606 C C . TYR A 1 201 ? -11.158 4.345 15.808 1.00 97.19 201 TYR A C 1
ATOM 1608 O O . TYR A 1 201 ? -11.468 4.115 14.639 1.00 97.19 201 TYR A O 1
ATOM 1616 N N . VAL A 1 202 ? -11.383 5.505 16.418 1.00 95.75 202 VAL A N 1
ATOM 1617 C CA . VAL A 1 202 ? -11.738 6.723 15.701 1.00 95.75 202 VAL A CA 1
ATOM 1618 C C . VAL A 1 202 ? -10.457 7.428 15.300 1.00 95.75 202 VAL A C 1
ATOM 1620 O O . VAL A 1 202 ? -9.655 7.817 16.146 1.00 95.75 202 VAL A O 1
ATOM 1623 N N . ILE A 1 203 ? -10.266 7.570 13.997 1.00 93.75 203 ILE A N 1
ATOM 1624 C CA . ILE A 1 203 ? -9.153 8.301 13.417 1.00 93.75 203 ILE A CA 1
ATOM 1625 C C . ILE A 1 203 ? -9.538 9.774 13.323 1.00 93.75 203 ILE A C 1
ATOM 1627 O O . ILE A 1 203 ? -10.513 10.098 12.635 1.00 93.75 203 ILE A O 1
ATOM 1631 N N . ASP A 1 204 ? -8.748 10.650 13.943 1.00 92.12 204 ASP A N 1
ATOM 1632 C CA . ASP A 1 204 ? -8.870 12.094 13.777 1.00 92.12 204 ASP A CA 1
ATOM 1633 C C . ASP A 1 204 ? -8.796 12.465 12.295 1.00 92.12 204 ASP A C 1
ATOM 1635 O O . ASP A 1 204 ? -7.987 11.951 11.515 1.00 92.12 204 ASP A O 1
ATOM 1639 N N . ASN A 1 205 ? -9.685 13.362 11.895 1.00 90.19 205 ASN A N 1
ATOM 1640 C CA . ASN A 1 205 ? -9.735 13.868 10.544 1.00 90.19 205 ASN A CA 1
ATOM 1641 C C . ASN A 1 205 ? -9.857 15.385 10.602 1.00 90.19 205 ASN A C 1
ATOM 1643 O O . ASN A 1 205 ? -10.732 15.922 11.281 1.00 90.19 205 ASN A O 1
ATOM 1647 N N . LYS A 1 206 ? -9.038 16.079 9.807 1.00 87.56 206 LYS A N 1
ATOM 1648 C CA . LYS A 1 206 ? -9.092 17.542 9.685 1.00 87.56 206 LYS A CA 1
ATOM 1649 C C . LYS A 1 206 ? -10.469 18.085 9.275 1.00 87.56 206 LYS A C 1
ATOM 1651 O O . LYS A 1 206 ? -10.721 19.266 9.455 1.00 87.56 206 LYS A O 1
ATOM 1656 N N . ARG A 1 207 ? -11.333 17.242 8.697 1.00 87.00 207 ARG A N 1
ATOM 1657 C CA . ARG A 1 207 ? -12.694 17.598 8.270 1.00 87.00 207 ARG A CA 1
ATOM 1658 C C . ARG A 1 207 ? -13.736 17.506 9.376 1.00 87.00 207 ARG A C 1
ATOM 1660 O O . ARG A 1 207 ? -14.832 18.007 9.171 1.00 87.00 207 ARG A O 1
ATOM 1667 N N . TYR A 1 208 ? -13.430 16.869 10.506 1.00 89.25 208 TYR A N 1
ATOM 1668 C CA . TYR A 1 208 ? -14.336 16.921 11.647 1.00 89.25 208 TYR A CA 1
ATOM 1669 C C . TYR A 1 208 ? -14.392 18.355 12.159 1.00 89.25 208 TYR A C 1
ATOM 1671 O O . TYR A 1 208 ? -13.357 19.009 12.317 1.00 89.25 208 TYR A O 1
ATOM 1679 N N . GLN A 1 209 ? -15.592 18.841 12.425 1.00 89.38 209 GLN A N 1
ATOM 1680 C CA . GLN A 1 209 ? -15.818 20.071 13.165 1.00 89.38 209 GLN A CA 1
ATOM 1681 C C . GLN A 1 209 ? -15.768 19.796 14.670 1.00 89.38 209 GLN A C 1
ATOM 1683 O O . GLN A 1 209 ? -15.738 18.651 15.121 1.00 89.38 209 GLN A O 1
ATOM 1688 N N . GLU A 1 210 ? -15.752 20.856 15.473 1.00 91.62 210 GLU A N 1
ATOM 1689 C CA . GLU A 1 210 ? -15.778 20.722 16.933 1.00 91.62 210 GLU A CA 1
ATOM 1690 C C . GLU A 1 210 ? -17.049 20.005 17.411 1.00 91.62 210 GLU A C 1
ATOM 1692 O O . GLU A 1 210 ? -16.988 19.136 18.278 1.00 91.62 210 GLU A O 1
ATOM 1697 N N . ASN A 1 211 ? -18.197 20.307 16.795 1.00 92.00 211 ASN A N 1
ATOM 1698 C CA . ASN A 1 211 ? -19.455 19.628 17.101 1.00 92.00 211 ASN A CA 1
ATOM 1699 C C . ASN A 1 211 ? -19.372 18.124 16.792 1.00 92.00 211 ASN A C 1
ATOM 1701 O O . ASN A 1 211 ? -19.716 17.331 17.666 1.00 92.00 211 ASN A O 1
ATOM 1705 N N . ASP A 1 212 ? -18.831 17.747 15.626 1.00 90.56 212 ASP A N 1
ATOM 1706 C CA . ASP A 1 212 ? -18.629 16.341 15.248 1.00 90.56 212 ASP A CA 1
ATOM 1707 C C . ASP A 1 212 ? -17.742 15.623 16.267 1.00 90.56 212 ASP A C 1
ATOM 1709 O O . ASP A 1 212 ? -18.068 14.529 16.720 1.00 90.56 212 ASP A O 1
ATOM 1713 N N . ARG A 1 213 ? -16.630 16.251 16.683 1.00 92.38 213 ARG A N 1
ATOM 1714 C CA . ARG A 1 213 ? -15.735 15.677 17.698 1.00 92.38 213 ARG A CA 1
ATOM 1715 C C . ARG A 1 213 ? -16.462 15.443 19.017 1.00 92.38 213 ARG A C 1
ATOM 1717 O O . ARG A 1 213 ? -16.301 14.375 19.596 1.00 92.38 213 ARG A O 1
ATOM 1724 N N . ARG A 1 214 ? -17.279 16.393 19.486 1.00 95.00 214 ARG A N 1
ATOM 1725 C CA . ARG A 1 214 ? -18.066 16.218 20.721 1.00 95.00 214 ARG A CA 1
ATOM 1726 C C . ARG A 1 214 ? -19.057 15.061 20.618 1.00 95.00 214 ARG A C 1
ATOM 1728 O O . ARG A 1 214 ? -19.144 14.277 21.557 1.00 95.00 214 ARG A O 1
ATOM 1735 N N . GLU A 1 215 ? -19.776 14.940 19.503 1.00 94.75 215 GLU A N 1
ATOM 1736 C CA . GLU A 1 215 ? -20.724 13.838 19.282 1.00 94.75 215 GLU A CA 1
ATOM 1737 C C . GLU A 1 215 ? -20.010 12.485 19.208 1.00 94.75 215 GLU A C 1
ATOM 1739 O O . GLU A 1 215 ? -20.434 11.520 19.844 1.00 94.75 215 GLU A O 1
ATOM 1744 N N . ILE A 1 216 ? -18.872 12.434 18.512 1.00 94.44 216 ILE A N 1
ATOM 1745 C CA . ILE A 1 216 ? -17.992 11.265 18.473 1.00 94.44 216 ILE A CA 1
ATOM 1746 C C . ILE A 1 216 ? -17.552 10.878 19.890 1.00 94.44 216 ILE A C 1
ATOM 1748 O O . ILE A 1 216 ? -17.675 9.713 20.259 1.00 94.44 216 ILE A O 1
ATOM 1752 N N . TYR A 1 217 ? -17.060 11.825 20.697 1.00 96.88 217 TYR A N 1
ATOM 1753 C CA . TYR A 1 217 ? -16.618 11.540 22.065 1.00 96.88 217 TYR A CA 1
ATOM 1754 C C . TYR A 1 217 ? -17.759 11.047 22.957 1.00 96.88 217 TYR A C 1
ATOM 1756 O O . TYR A 1 217 ? -17.559 10.086 23.698 1.00 96.88 217 TYR A O 1
ATOM 1764 N N . ALA A 1 218 ? -18.950 11.640 22.850 1.00 97.38 218 ALA A N 1
ATOM 1765 C CA . ALA A 1 218 ? -20.127 11.186 23.587 1.00 97.38 218 ALA A CA 1
ATOM 1766 C C . ALA A 1 218 ? -20.506 9.740 23.215 1.00 97.38 218 ALA A C 1
ATOM 1768 O O . ALA A 1 218 ? -20.689 8.904 24.099 1.00 97.38 218 ALA A O 1
ATOM 1769 N N . ALA A 1 219 ? -20.532 9.409 21.919 1.00 96.31 219 ALA A N 1
ATOM 1770 C CA . ALA A 1 219 ? -20.805 8.048 21.454 1.00 96.31 219 ALA A CA 1
ATOM 1771 C C . ALA A 1 219 ? -19.720 7.048 21.899 1.00 96.31 219 ALA A C 1
ATOM 1773 O O . ALA A 1 219 ? -20.017 5.914 22.275 1.00 96.31 219 ALA A O 1
ATOM 1774 N N . MET A 1 220 ? -18.448 7.459 21.886 1.00 97.06 220 MET A N 1
ATOM 1775 C CA . MET A 1 220 ? -17.351 6.637 22.397 1.00 97.06 220 MET A CA 1
ATOM 1776 C C . MET A 1 220 ? -17.507 6.335 23.889 1.00 97.06 220 MET A C 1
ATOM 1778 O O . MET A 1 220 ? -17.254 5.206 24.309 1.00 97.06 220 MET A O 1
ATOM 1782 N N . GLU A 1 221 ? -17.876 7.336 24.689 1.00 97.88 221 GLU A N 1
ATOM 1783 C CA . GLU A 1 221 ? -18.097 7.185 26.127 1.00 97.88 221 GLU A CA 1
ATOM 1784 C C . GLU A 1 221 ? -19.257 6.223 26.405 1.00 97.88 221 GLU A C 1
ATOM 1786 O O . GLU A 1 221 ? -19.089 5.292 27.189 1.00 97.88 221 GLU A O 1
ATOM 1791 N N . GLU A 1 222 ? -20.379 6.365 25.695 1.00 96.62 222 GLU A N 1
ATOM 1792 C CA . GLU A 1 222 ? -21.531 5.460 25.796 1.00 96.62 222 GLU A CA 1
ATOM 1793 C C . GLU A 1 222 ? -21.142 3.995 25.521 1.00 96.62 222 GLU A C 1
ATOM 1795 O O . GLU A 1 222 ? -21.400 3.111 26.342 1.00 96.62 222 GLU A O 1
ATOM 1800 N N . ILE A 1 223 ? -20.449 3.733 24.406 1.00 95.94 223 ILE A N 1
ATOM 1801 C CA . ILE A 1 223 ? -20.031 2.377 24.010 1.00 95.94 223 ILE A CA 1
ATOM 1802 C C . ILE A 1 223 ? -19.023 1.782 25.007 1.00 95.94 223 ILE A C 1
ATOM 1804 O O . ILE A 1 223 ? -19.094 0.597 25.358 1.00 95.94 223 ILE A O 1
ATOM 1808 N N . ASN A 1 224 ? -18.071 2.592 25.474 1.00 96.31 224 ASN A N 1
ATOM 1809 C CA . ASN A 1 224 ? -17.074 2.146 26.442 1.00 96.31 224 ASN A CA 1
ATOM 1810 C C . ASN A 1 224 ? -17.708 1.858 27.810 1.00 96.31 224 ASN A C 1
ATOM 1812 O O . ASN A 1 224 ? -17.373 0.842 28.419 1.00 96.31 224 ASN A O 1
ATOM 1816 N N . ASN A 1 225 ? -18.646 2.693 28.267 1.00 95.62 225 ASN A N 1
ATOM 1817 C CA . ASN A 1 225 ? -19.376 2.480 29.517 1.00 95.62 225 ASN A CA 1
ATOM 1818 C C . ASN A 1 225 ? -20.209 1.197 29.453 1.00 95.62 225 ASN A C 1
ATOM 1820 O O . ASN A 1 225 ? -20.086 0.359 30.347 1.00 95.62 225 ASN A O 1
ATOM 1824 N N . TYR A 1 226 ? -20.937 0.968 28.351 1.00 93.88 226 TYR A N 1
ATOM 1825 C CA . TYR A 1 226 ? -21.636 -0.300 28.114 1.00 93.88 226 TYR A CA 1
ATOM 1826 C C . TYR A 1 226 ? -20.683 -1.495 28.236 1.00 93.88 226 TYR A C 1
ATOM 1828 O O . TYR A 1 226 ? -20.972 -2.466 28.938 1.00 93.88 226 TYR A O 1
ATOM 1836 N N . THR A 1 227 ? -19.511 -1.414 27.602 1.00 93.94 227 THR A N 1
ATOM 1837 C CA . THR A 1 227 ? -18.515 -2.490 27.641 1.00 93.94 227 THR A CA 1
ATOM 1838 C C . THR A 1 227 ? -17.994 -2.742 29.056 1.00 93.94 227 THR A C 1
ATOM 1840 O O . THR A 1 227 ? -17.943 -3.894 29.484 1.00 93.94 227 THR A O 1
ATOM 1843 N N . ILE A 1 228 ? -17.667 -1.691 29.812 1.00 93.06 228 ILE A N 1
ATOM 1844 C CA . ILE A 1 228 ? -17.189 -1.792 31.201 1.00 93.06 228 ILE A CA 1
ATOM 1845 C C . ILE A 1 228 ? -18.256 -2.421 32.109 1.00 93.06 228 ILE A C 1
ATOM 1847 O O . ILE A 1 228 ? -17.947 -3.324 32.891 1.00 93.06 228 ILE A O 1
ATOM 1851 N N . GLU A 1 229 ? -19.515 -1.997 31.985 1.00 91.56 229 GLU A N 1
ATOM 1852 C CA . GLU A 1 229 ? -20.640 -2.508 32.782 1.00 91.56 229 GLU A CA 1
ATOM 1853 C C . GLU A 1 229 ? -20.934 -3.996 32.546 1.00 91.56 229 GLU A C 1
ATOM 1855 O O . GLU A 1 229 ? -21.483 -4.679 33.421 1.00 91.56 229 GLU A O 1
ATOM 1860 N N . HIS A 1 230 ? -20.590 -4.508 31.363 1.00 90.56 230 HIS A N 1
ATOM 1861 C CA . HIS A 1 230 ? -20.874 -5.883 30.962 1.00 90.56 230 HIS A CA 1
ATOM 1862 C C . HIS A 1 230 ? -19.651 -6.807 31.039 1.00 90.56 230 HIS A C 1
ATOM 1864 O O . HIS A 1 230 ? -19.829 -8.022 31.134 1.00 90.56 230 HIS A O 1
ATOM 1870 N N . GLN A 1 231 ? -18.426 -6.269 31.086 1.00 86.94 231 GLN A N 1
ATOM 1871 C CA . GLN A 1 231 ? -17.187 -7.058 31.129 1.00 86.94 231 GLN A CA 1
ATOM 1872 C C . GLN A 1 231 ? -17.063 -7.934 32.389 1.00 86.94 231 GLN A C 1
ATOM 1874 O O . GLN A 1 231 ? -16.467 -9.007 32.332 1.00 86.94 231 GLN A O 1
ATOM 1879 N N . ASN A 1 232 ? -17.644 -7.505 33.514 1.00 81.56 232 ASN A N 1
ATOM 1880 C CA . ASN A 1 232 ? -17.552 -8.211 34.799 1.00 81.56 232 ASN A CA 1
ATOM 1881 C C . ASN A 1 232 ? -18.778 -9.084 35.126 1.00 81.56 232 ASN A C 1
ATOM 1883 O O . ASN A 1 232 ? -18.874 -9.612 36.236 1.00 81.56 232 ASN A O 1
ATOM 1887 N N . ARG A 1 233 ? -19.743 -9.222 34.206 1.00 83.06 233 ARG A N 1
ATOM 1888 C CA . ARG A 1 233 ? -20.955 -10.024 34.446 1.00 83.06 233 ARG A CA 1
ATOM 1889 C C . ARG A 1 233 ? -20.671 -11.522 34.314 1.00 83.06 233 ARG A C 1
ATOM 1891 O O . ARG A 1 233 ? -19.697 -11.938 33.690 1.00 83.06 233 ARG A O 1
ATOM 1898 N N . SER A 1 234 ? -21.526 -12.349 34.918 1.00 76.81 234 SER A N 1
ATOM 1899 C CA . SER A 1 234 ? -21.377 -13.804 34.839 1.00 76.81 234 SER A CA 1
ATOM 1900 C C . SER A 1 234 ? -21.520 -14.291 33.391 1.00 76.81 234 SER A C 1
ATOM 1902 O O . SER A 1 234 ? -22.272 -13.715 32.607 1.00 76.81 234 SER A O 1
ATOM 1904 N N . ILE A 1 235 ? -20.856 -15.397 33.033 1.00 73.00 235 ILE A N 1
ATOM 1905 C CA . ILE A 1 235 ? -20.937 -16.001 31.685 1.00 73.00 235 ILE A CA 1
ATOM 1906 C C . ILE A 1 235 ? -22.399 -16.255 31.257 1.00 73.00 235 ILE A C 1
ATOM 1908 O O . ILE A 1 235 ? -22.737 -16.136 30.080 1.00 73.00 235 ILE A O 1
ATOM 1912 N N . ALA A 1 236 ? -23.289 -16.567 32.208 1.00 71.88 236 ALA A N 1
ATOM 1913 C CA . ALA A 1 236 ? -24.710 -16.780 31.937 1.00 71.88 236 ALA A CA 1
ATOM 1914 C C . ALA A 1 236 ? -25.432 -15.496 31.481 1.00 71.88 236 ALA A C 1
ATOM 1916 O O . ALA A 1 236 ? -26.328 -15.566 30.637 1.00 71.88 236 ALA A O 1
ATOM 1917 N N . ASP A 1 237 ? -25.014 -14.333 31.983 1.00 73.81 237 ASP A N 1
ATOM 1918 C CA . ASP A 1 237 ? -25.599 -13.031 31.650 1.00 73.81 237 ASP A CA 1
ATOM 1919 C C . ASP A 1 237 ? -25.061 -12.476 30.326 1.00 73.81 237 ASP A C 1
ATOM 1921 O O . ASP A 1 237 ? -25.788 -11.812 29.590 1.00 73.81 237 ASP A O 1
ATOM 1925 N N . ILE A 1 238 ? -23.823 -12.818 29.958 1.00 68.12 238 ILE A N 1
ATOM 1926 C CA . ILE A 1 238 ? -23.196 -12.393 28.692 1.00 68.12 238 ILE A CA 1
ATOM 1927 C C . ILE A 1 238 ? -23.888 -13.043 27.478 1.00 68.12 238 ILE A C 1
ATOM 1929 O O . ILE A 1 238 ? -23.931 -12.484 26.381 1.00 68.12 238 ILE A O 1
ATOM 1933 N N . ASN A 1 239 ? -24.557 -14.186 27.650 1.00 73.06 239 ASN A N 1
ATOM 1934 C CA . ASN A 1 239 ? -25.376 -14.741 26.569 1.00 73.06 239 ASN A CA 1
ATOM 1935 C C . ASN A 1 239 ? -26.566 -13.846 26.168 1.00 73.06 239 ASN A C 1
ATOM 1937 O O . ASN A 1 239 ? -27.154 -14.077 25.106 1.00 73.06 239 ASN A O 1
ATOM 1941 N N . LYS A 1 240 ? -26.869 -12.818 26.969 1.00 80.75 240 LYS A N 1
ATOM 1942 C CA . LYS A 1 240 ? -27.917 -11.817 26.749 1.00 80.75 240 LYS A CA 1
ATOM 1943 C C . LYS A 1 240 ? -27.365 -10.431 26.393 1.00 80.75 240 LYS A C 1
ATOM 1945 O O . LYS A 1 240 ? -28.068 -9.451 26.592 1.00 80.75 240 LYS A O 1
ATOM 1950 N N . LEU A 1 241 ? -26.122 -10.329 25.912 1.00 82.50 241 LEU A N 1
ATOM 1951 C CA . LEU A 1 241 ? -25.624 -9.056 25.389 1.00 82.50 241 LEU A CA 1
ATOM 1952 C C . LEU A 1 241 ? -26.527 -8.561 24.257 1.00 82.50 241 LEU A C 1
ATOM 1954 O O . LEU A 1 241 ? -26.768 -9.305 23.301 1.00 82.50 241 LEU A O 1
ATOM 1958 N N . ASP A 1 242 ? -26.964 -7.309 24.367 1.00 81.44 242 ASP A N 1
ATOM 1959 C CA . ASP A 1 242 ? -27.686 -6.614 23.307 1.00 81.44 242 ASP A CA 1
ATOM 1960 C C . ASP A 1 242 ? -26.756 -6.398 22.109 1.00 81.44 242 ASP A C 1
ATOM 1962 O O . ASP A 1 242 ? -27.119 -6.754 20.988 1.00 81.44 242 ASP A O 1
ATOM 1966 N N . TRP A 1 243 ? -25.527 -5.912 22.348 1.00 83.12 243 TRP A N 1
ATOM 1967 C CA . TRP A 1 243 ? -24.510 -5.645 21.320 1.00 83.12 243 TRP A CA 1
ATOM 1968 C C . TRP A 1 243 ? -23.141 -6.258 21.682 1.00 83.12 243 TRP A C 1
ATOM 1970 O O . TRP A 1 243 ? -22.892 -6.578 22.847 1.00 83.12 243 TRP A O 1
ATOM 1980 N N . PRO A 1 244 ? -22.224 -6.436 20.708 1.00 88.56 244 PRO A N 1
ATOM 1981 C CA . PRO A 1 244 ? -20.850 -6.851 20.991 1.00 88.56 244 PRO A CA 1
ATOM 1982 C C . PRO A 1 244 ? -20.151 -5.903 21.973 1.00 88.56 244 PRO A C 1
ATOM 1984 O O . PRO A 1 244 ? -20.387 -4.698 21.949 1.00 88.56 244 PRO A O 1
ATOM 1987 N N . LEU A 1 245 ? -19.243 -6.438 22.793 1.00 93.31 245 LEU A N 1
ATOM 1988 C CA . LEU A 1 245 ? -18.371 -5.619 23.636 1.00 93.31 245 LEU A CA 1
ATOM 1989 C C . LEU A 1 245 ? -17.326 -4.930 22.755 1.00 93.31 245 LEU A C 1
ATOM 1991 O O . LEU A 1 245 ? -16.636 -5.597 21.982 1.00 93.31 245 LEU A O 1
ATOM 1995 N N . VAL A 1 246 ? -17.198 -3.608 22.867 1.00 96.00 246 VAL A N 1
ATOM 1996 C CA . VAL A 1 246 ? -16.305 -2.804 22.025 1.00 96.00 246 VAL A CA 1
ATOM 1997 C C . VAL A 1 246 ? -15.545 -1.796 22.876 1.00 96.00 246 VAL A C 1
ATOM 1999 O O . VAL A 1 246 ? -16.130 -0.984 23.585 1.00 96.00 246 VAL A O 1
ATOM 2002 N N . LYS A 1 247 ? -14.221 -1.796 22.749 1.00 97.50 247 LYS A N 1
ATOM 2003 C CA . LYS A 1 247 ? -13.361 -0.746 23.285 1.00 97.50 247 LYS A CA 1
ATOM 2004 C C . LYS A 1 247 ? -13.051 0.257 22.183 1.00 97.50 247 LYS A C 1
ATOM 2006 O O . LYS A 1 247 ? -12.347 -0.084 21.234 1.00 97.50 247 LYS A O 1
ATOM 2011 N N . VAL A 1 248 ? -13.526 1.489 22.333 1.00 97.81 248 VAL A N 1
ATOM 2012 C CA . VAL A 1 248 ? -13.320 2.571 21.364 1.00 97.81 248 VAL A CA 1
ATOM 2013 C C . VAL A 1 248 ? -12.247 3.537 21.858 1.00 97.81 248 VAL A C 1
ATOM 2015 O O . VAL A 1 248 ? -12.268 3.970 23.009 1.00 97.81 248 VAL A O 1
ATOM 2018 N N . SER A 1 249 ? -11.284 3.881 21.003 1.00 97.62 249 SER A N 1
ATOM 2019 C CA . SER A 1 249 ? -10.220 4.855 21.296 1.00 97.62 249 SER A CA 1
ATOM 2020 C C . SER A 1 249 ? -10.099 5.899 20.185 1.00 97.62 249 SER A C 1
ATOM 2022 O O . SER A 1 249 ? -10.243 5.566 19.013 1.00 97.62 249 SER A O 1
ATOM 2024 N N . TYR A 1 250 ? -9.812 7.150 20.546 1.00 95.38 250 TYR A N 1
ATOM 2025 C CA . TYR A 1 250 ? -9.568 8.237 19.593 1.00 95.38 250 TYR A CA 1
ATOM 2026 C C . TYR A 1 250 ? -8.069 8.363 19.339 1.00 95.38 250 TYR A C 1
ATOM 2028 O O . TYR A 1 250 ? -7.290 8.362 20.294 1.00 95.38 250 TYR A O 1
ATOM 2036 N N . ILE A 1 251 ? -7.654 8.456 18.078 1.00 93.88 251 ILE A N 1
ATOM 2037 C CA . ILE A 1 251 ? -6.242 8.566 17.707 1.00 93.88 251 ILE A CA 1
ATOM 2038 C C . ILE A 1 251 ? -6.032 9.579 16.589 1.00 93.88 251 ILE A C 1
ATOM 2040 O O . ILE A 1 251 ? -6.794 9.630 15.631 1.00 93.88 251 ILE A O 1
ATOM 2044 N N . ASP A 1 252 ? -4.932 10.317 16.665 1.00 89.50 252 ASP A N 1
ATOM 2045 C CA . ASP A 1 252 ? -4.387 11.067 15.537 1.00 89.50 252 ASP A CA 1
ATOM 2046 C C . ASP A 1 252 ? -3.212 10.273 14.945 1.00 89.50 252 ASP A C 1
ATOM 2048 O O . ASP A 1 252 ? -2.253 9.953 15.650 1.00 89.50 252 ASP A O 1
ATOM 2052 N N . TYR A 1 253 ? -3.257 9.951 13.648 1.00 80.00 253 TYR A N 1
ATOM 2053 C CA . TYR A 1 253 ? -2.164 9.248 12.964 1.00 80.00 253 TYR A CA 1
ATOM 2054 C C . TYR A 1 253 ? -0.825 9.984 13.052 1.00 80.00 253 TYR A C 1
ATOM 2056 O O . TYR A 1 253 ? 0.217 9.323 13.051 1.00 80.00 253 TYR A O 1
ATOM 2064 N N . SER A 1 254 ? -0.845 11.318 13.139 1.00 78.19 254 SER A N 1
ATOM 2065 C CA . SER A 1 254 ? 0.358 12.137 13.305 1.00 78.19 254 SER A CA 1
ATOM 2066 C C . SER A 1 254 ? 1.023 11.917 14.670 1.00 78.19 254 SER A C 1
ATOM 2068 O O . SER A 1 254 ? 2.240 12.037 14.801 1.00 78.19 254 SER A O 1
ATOM 2070 N N . SER A 1 255 ? 0.237 11.505 15.670 1.00 82.00 255 SER A N 1
ATOM 2071 C CA . SER A 1 255 ? 0.696 11.249 17.039 1.00 82.00 255 SER A CA 1
ATOM 2072 C C . SER A 1 255 ? 1.285 9.847 17.249 1.00 82.00 255 SER A C 1
ATOM 2074 O O . SER A 1 255 ? 1.900 9.584 18.284 1.00 82.00 255 SER A O 1
ATOM 2076 N N . ILE A 1 256 ? 1.126 8.933 16.282 1.00 82.00 256 ILE A N 1
ATOM 2077 C CA . ILE A 1 256 ? 1.629 7.555 16.384 1.00 82.00 256 ILE A CA 1
ATOM 2078 C C . ILE A 1 256 ? 3.136 7.552 16.124 1.00 82.00 256 ILE A C 1
ATOM 2080 O O . ILE A 1 256 ? 3.595 7.373 14.999 1.00 82.00 256 ILE A O 1
ATOM 2084 N N . GLY A 1 257 ? 3.905 7.766 17.188 1.00 73.25 257 GLY A N 1
ATOM 2085 C CA . GLY A 1 257 ? 5.361 7.796 17.144 1.00 73.25 257 GLY A CA 1
ATOM 2086 C C . GLY A 1 257 ? 5.998 6.423 16.933 1.00 73.25 257 GLY A C 1
ATOM 2087 O O . GLY A 1 257 ? 5.496 5.399 17.401 1.00 73.25 257 GLY A O 1
ATOM 2088 N N . ALA A 1 258 ? 7.155 6.415 16.271 1.00 72.94 258 ALA A N 1
ATOM 2089 C CA . ALA A 1 258 ? 8.053 5.269 16.307 1.00 72.94 258 ALA A CA 1
ATOM 2090 C C . ALA A 1 258 ? 8.591 5.072 17.735 1.00 72.94 258 ALA A C 1
ATOM 2092 O O . ALA A 1 258 ? 8.979 6.033 18.406 1.00 72.94 258 ALA A O 1
ATOM 2093 N N . ASP A 1 259 ? 8.660 3.825 18.206 1.00 66.94 259 ASP A N 1
ATOM 2094 C CA . ASP A 1 259 ? 9.318 3.524 19.477 1.00 66.94 259 ASP A CA 1
ATOM 2095 C C . ASP A 1 259 ? 10.836 3.508 19.256 1.00 66.94 259 ASP A C 1
ATOM 2097 O O . ASP A 1 259 ? 11.458 2.456 19.102 1.00 66.94 259 ASP A O 1
ATOM 2101 N N . HIS A 1 260 ? 11.447 4.696 19.235 1.00 58.25 260 HIS A N 1
ATOM 2102 C CA . HIS A 1 260 ? 12.890 4.868 19.028 1.00 58.25 260 HIS A CA 1
ATOM 2103 C C . HIS A 1 260 ? 13.756 4.157 20.088 1.00 58.25 260 HIS A C 1
ATOM 2105 O O . HIS A 1 260 ? 14.975 4.087 19.938 1.00 58.25 260 HIS A O 1
ATOM 2111 N N . LYS A 1 261 ? 13.156 3.631 21.169 1.00 55.62 261 LYS A N 1
ATOM 2112 C CA . LYS A 1 261 ? 13.858 2.876 22.215 1.00 55.62 261 LYS A CA 1
ATOM 2113 C C . LYS A 1 261 ? 13.971 1.384 21.898 1.00 55.62 261 LYS A C 1
ATOM 2115 O O . LYS A 1 261 ? 14.807 0.707 22.504 1.00 55.62 261 LYS A O 1
ATOM 2120 N N . LYS A 1 262 ? 13.173 0.843 20.970 1.00 56.38 262 LYS A N 1
ATOM 2121 C CA . LYS A 1 262 ? 13.295 -0.560 20.556 1.00 56.38 262 LYS A CA 1
ATOM 2122 C C . LYS A 1 262 ? 14.489 -0.728 19.625 1.00 56.38 262 LYS A C 1
ATOM 2124 O O . LYS A 1 262 ? 14.516 -0.209 18.514 1.00 56.38 262 LYS A O 1
ATOM 2129 N N . LYS A 1 263 ? 15.481 -1.491 20.098 1.00 48.00 263 LYS A N 1
ATOM 2130 C CA . LYS A 1 263 ? 16.611 -1.932 19.276 1.00 48.00 263 LYS A CA 1
ATOM 2131 C C . LYS A 1 263 ? 16.099 -2.695 18.060 1.00 48.00 263 LYS A C 1
ATOM 2133 O O . LYS A 1 263 ? 15.153 -3.477 18.139 1.00 48.00 263 LYS A O 1
ATOM 2138 N N . THR A 1 264 ? 16.772 -2.455 16.955 1.00 51.59 264 THR A N 1
ATOM 2139 C CA . THR A 1 264 ? 16.435 -2.932 15.627 1.00 51.59 264 THR A CA 1
ATOM 2140 C C . THR A 1 264 ? 16.483 -4.457 15.568 1.00 51.59 264 THR A C 1
ATOM 2142 O O . THR A 1 264 ? 17.428 -5.107 16.025 1.00 51.59 264 THR A O 1
ATOM 2145 N N . SER A 1 265 ? 15.416 -5.065 15.054 1.00 51.53 265 SER A N 1
ATOM 2146 C CA . SER A 1 265 ? 15.365 -6.506 14.835 1.00 51.53 265 SER A CA 1
ATOM 2147 C C . SER A 1 265 ? 16.001 -6.818 13.483 1.00 51.53 265 SER A C 1
ATOM 2149 O O . SER A 1 265 ? 15.577 -6.326 12.441 1.00 51.53 265 SER A O 1
ATOM 2151 N N . ARG A 1 266 ? 17.045 -7.649 13.471 1.00 50.78 266 ARG A N 1
ATOM 2152 C CA . ARG A 1 266 ? 17.570 -8.208 12.220 1.00 50.78 266 ARG A CA 1
ATOM 2153 C C . ARG A 1 266 ? 16.699 -9.393 11.821 1.00 50.78 266 ARG A C 1
ATOM 2155 O O . ARG A 1 266 ? 16.521 -10.313 12.621 1.00 50.78 266 ARG A O 1
ATOM 2162 N N . PHE A 1 267 ? 16.179 -9.403 10.596 1.00 48.91 267 PHE A N 1
ATOM 2163 C CA . PHE A 1 267 ? 15.609 -10.629 10.045 1.00 48.91 267 PHE A CA 1
ATOM 2164 C C . PHE A 1 267 ? 16.703 -11.686 9.903 1.00 48.91 267 PHE A C 1
ATOM 2166 O O . PHE A 1 267 ? 17.829 -11.385 9.500 1.00 48.91 267 PHE A O 1
ATOM 2173 N N . LYS A 1 268 ? 16.364 -12.941 10.203 1.00 46.94 268 LYS A N 1
ATOM 2174 C CA . LYS A 1 268 ? 17.160 -14.069 9.718 1.00 46.94 268 LYS A CA 1
ATOM 2175 C C . LYS A 1 268 ? 16.930 -14.164 8.210 1.00 46.94 268 LYS A C 1
ATOM 2177 O O . LYS A 1 268 ? 15.778 -14.127 7.783 1.00 46.94 268 LYS A O 1
ATOM 2182 N N . ALA A 1 269 ? 18.009 -14.264 7.433 1.00 44.59 269 ALA A N 1
ATOM 2183 C CA . ALA A 1 269 ? 17.930 -14.526 5.999 1.00 44.59 269 ALA A CA 1
ATOM 2184 C C . ALA A 1 269 ? 16.990 -15.717 5.752 1.00 44.59 269 ALA A C 1
ATOM 2186 O O . ALA A 1 269 ? 17.083 -16.740 6.439 1.00 44.59 269 ALA A O 1
ATOM 2187 N N . THR A 1 270 ? 16.048 -15.564 4.825 1.00 47.62 270 THR A N 1
ATOM 2188 C CA . THR A 1 270 ? 15.216 -16.695 4.399 1.00 47.62 270 THR A CA 1
ATOM 2189 C C . THR A 1 270 ? 15.980 -17.480 3.330 1.00 47.62 270 THR A C 1
ATOM 2191 O O . THR A 1 270 ? 16.814 -16.894 2.645 1.00 47.62 270 THR A O 1
ATOM 2194 N N . PRO A 1 271 ? 15.697 -18.778 3.113 1.00 42.09 271 PRO A N 1
ATOM 2195 C CA . PRO A 1 271 ? 16.326 -19.543 2.029 1.00 42.09 271 PRO A CA 1
ATOM 2196 C C . PRO A 1 271 ? 16.133 -18.923 0.634 1.00 42.09 271 PRO A C 1
ATOM 2198 O O . PRO A 1 271 ? 16.882 -19.231 -0.285 1.00 42.09 271 PRO A O 1
ATOM 2201 N N . VAL A 1 272 ? 15.122 -18.059 0.481 1.00 46.47 272 VAL A N 1
ATOM 2202 C CA . VAL A 1 272 ? 14.768 -17.372 -0.769 1.00 46.47 272 VAL A CA 1
ATOM 2203 C C . VAL A 1 272 ? 15.475 -16.014 -0.899 1.00 46.47 272 VAL A C 1
ATOM 2205 O O . VAL A 1 272 ? 15.663 -15.531 -2.011 1.00 46.47 272 VAL A O 1
ATOM 2208 N N . ASP A 1 273 ? 15.908 -15.410 0.212 1.00 45.88 273 ASP A N 1
ATOM 2209 C CA . ASP A 1 273 ? 16.638 -14.140 0.233 1.00 45.88 273 ASP A CA 1
ATOM 2210 C C . ASP A 1 273 ? 17.985 -14.326 0.941 1.00 45.88 273 ASP A C 1
ATOM 2212 O O . ASP A 1 273 ? 18.127 -14.105 2.145 1.00 45.88 273 ASP A O 1
ATOM 2216 N N . ALA A 1 274 ? 18.976 -14.780 0.169 1.00 43.09 274 ALA A N 1
ATOM 2217 C CA . ALA A 1 274 ? 20.342 -15.041 0.625 1.00 43.09 274 ALA A CA 1
ATOM 2218 C C . ALA A 1 274 ? 21.182 -13.762 0.832 1.00 43.09 274 ALA A C 1
ATOM 2220 O O . ALA A 1 274 ? 22.381 -13.848 1.105 1.00 43.09 274 ALA A O 1
ATOM 2221 N N . ARG A 1 275 ? 20.595 -12.568 0.681 1.00 49.75 275 ARG A N 1
ATOM 2222 C CA . ARG A 1 275 ? 21.305 -11.300 0.889 1.00 49.75 275 ARG A CA 1
ATOM 2223 C C . ARG A 1 275 ? 21.429 -11.016 2.389 1.00 49.75 275 ARG A C 1
ATOM 2225 O O . ARG A 1 275 ? 20.493 -11.239 3.154 1.00 49.75 275 ARG A O 1
ATOM 2232 N N . SER A 1 276 ? 22.577 -10.481 2.819 1.00 42.03 276 SER A N 1
ATOM 2233 C CA . SER A 1 276 ? 22.700 -9.859 4.147 1.00 42.03 276 SER A CA 1
ATOM 2234 C C . SER A 1 276 ? 21.582 -8.821 4.305 1.00 42.03 276 SER A C 1
ATOM 2236 O O . SER A 1 276 ? 21.369 -8.081 3.344 1.00 42.03 276 SER A O 1
ATOM 2238 N N . PRO A 1 277 ? 20.875 -8.726 5.452 1.00 49.38 277 PRO A N 1
ATOM 2239 C CA . PRO A 1 277 ? 19.857 -7.698 5.641 1.00 49.38 277 PRO A CA 1
ATOM 2240 C C . PRO A 1 277 ? 20.508 -6.330 5.409 1.00 49.38 277 PRO A C 1
ATOM 2242 O O . PRO A 1 277 ? 21.296 -5.869 6.23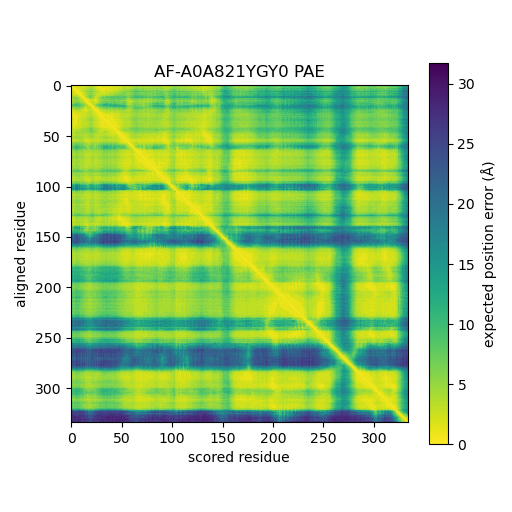2 1.00 49.38 277 PRO A O 1
ATOM 2245 N N . THR A 1 278 ? 20.246 -5.712 4.257 1.00 45.56 278 THR A N 1
ATOM 2246 C CA . THR A 1 278 ? 20.871 -4.439 3.864 1.00 45.56 278 THR A CA 1
ATOM 2247 C C . THR A 1 278 ? 20.273 -3.258 4.612 1.00 45.56 278 THR A C 1
ATOM 2249 O O . THR A 1 278 ? 20.804 -2.155 4.541 1.00 45.56 278 THR A O 1
ATOM 2252 N N . TYR A 1 279 ? 19.187 -3.488 5.351 1.00 52.41 279 TYR A N 1
ATOM 2253 C CA . TYR A 1 279 ? 18.503 -2.469 6.120 1.00 52.41 279 TYR A CA 1
ATOM 2254 C C . TYR A 1 279 ? 18.346 -2.940 7.555 1.00 52.41 279 TYR A C 1
ATOM 2256 O O . TYR A 1 279 ? 17.754 -3.981 7.850 1.00 52.41 279 TYR A O 1
ATOM 2264 N N . GLU A 1 280 ? 18.890 -2.141 8.458 1.00 57.66 280 GLU A N 1
ATOM 2265 C CA . GLU A 1 280 ? 18.477 -2.163 9.841 1.00 57.66 280 GLU A CA 1
ATOM 2266 C C . GLU A 1 280 ? 16.975 -1.819 9.877 1.00 57.66 280 GLU A C 1
ATOM 2268 O O . GLU A 1 280 ? 16.554 -0.807 9.309 1.00 57.66 280 GLU A O 1
ATOM 2273 N N . LEU A 1 281 ? 16.138 -2.672 10.484 1.00 63.97 281 LEU A N 1
ATOM 2274 C CA . LEU A 1 281 ? 14.735 -2.333 10.730 1.00 63.97 281 LEU A CA 1
ATOM 2275 C C . LEU A 1 281 ? 14.680 -1.253 11.813 1.00 63.97 281 LEU A C 1
ATOM 2277 O O . LEU A 1 281 ? 14.432 -1.530 12.985 1.00 63.97 281 LEU A O 1
ATOM 2281 N N . ILE A 1 282 ? 14.952 -0.019 11.408 1.00 68.75 282 ILE A N 1
ATOM 2282 C CA . ILE A 1 282 ? 14.639 1.161 12.197 1.00 68.75 282 ILE A CA 1
ATOM 2283 C C . ILE A 1 282 ? 13.120 1.232 12.258 1.00 68.75 282 ILE A C 1
ATOM 2285 O O . ILE A 1 282 ? 12.460 1.178 11.215 1.00 68.75 282 ILE A O 1
ATOM 2289 N N . ASP A 1 283 ? 12.580 1.303 13.472 1.00 78.38 283 ASP A N 1
ATOM 2290 C CA . ASP A 1 283 ? 11.149 1.485 13.652 1.00 78.38 283 ASP A CA 1
ATOM 2291 C C . ASP A 1 283 ? 10.741 2.833 13.048 1.00 78.38 283 ASP A C 1
ATOM 2293 O O . ASP A 1 283 ? 11.318 3.868 13.386 1.00 78.38 283 ASP A O 1
ATOM 2297 N N . THR A 1 284 ? 9.791 2.819 12.114 1.00 86.69 284 THR A N 1
ATOM 2298 C CA . THR A 1 284 ? 9.306 4.027 11.435 1.00 86.69 284 THR A CA 1
ATOM 2299 C C . THR A 1 284 ? 7.900 4.373 11.912 1.00 86.69 284 THR A C 1
ATOM 2301 O O . THR A 1 284 ? 7.177 3.516 12.426 1.00 86.69 284 THR A O 1
ATOM 2304 N N . PHE A 1 285 ? 7.480 5.623 11.700 1.00 87.19 285 PHE A N 1
ATOM 2305 C CA . PHE A 1 285 ? 6.096 6.047 11.944 1.00 87.19 285 PHE A CA 1
ATOM 2306 C C . PHE A 1 285 ? 5.103 5.130 11.221 1.00 87.19 285 PHE A C 1
ATOM 2308 O O . PHE A 1 285 ? 4.140 4.651 11.815 1.00 87.19 285 PHE A O 1
ATOM 2315 N N . PHE A 1 286 ? 5.383 4.793 9.959 1.00 90.81 286 PHE A N 1
ATOM 2316 C CA . PHE A 1 286 ? 4.515 3.906 9.193 1.00 90.81 286 PHE A CA 1
ATOM 2317 C C . PHE A 1 286 ? 4.503 2.467 9.734 1.00 90.81 286 PHE A C 1
ATOM 2319 O O . PHE A 1 286 ? 3.442 1.851 9.812 1.00 90.81 286 PHE A O 1
ATOM 2326 N N . ALA A 1 287 ? 5.637 1.939 10.209 1.00 91.56 287 ALA A N 1
ATOM 2327 C CA . ALA A 1 287 ? 5.671 0.634 10.873 1.00 91.56 287 ALA A CA 1
ATOM 2328 C C . ALA A 1 287 ? 4.791 0.609 12.136 1.00 91.56 287 ALA A C 1
ATOM 2330 O O . ALA A 1 287 ? 4.056 -0.355 12.362 1.00 91.56 287 ALA A O 1
ATOM 2331 N N . ALA A 1 288 ? 4.831 1.671 12.947 1.00 90.75 288 ALA A N 1
ATOM 2332 C CA . ALA A 1 288 ? 3.976 1.814 14.123 1.00 90.75 288 ALA A CA 1
ATOM 2333 C C . ALA A 1 288 ? 2.486 1.891 13.738 1.00 90.75 288 ALA A C 1
ATOM 2335 O O . ALA A 1 288 ? 1.657 1.205 14.343 1.00 90.75 288 ALA A O 1
ATOM 2336 N N . GLN A 1 289 ? 2.150 2.628 12.673 1.00 92.31 289 GLN A N 1
ATOM 2337 C CA . GLN A 1 289 ? 0.794 2.663 12.117 1.00 92.31 289 GLN A CA 1
ATOM 2338 C C . GLN A 1 289 ? 0.329 1.274 11.662 1.00 92.31 289 GLN A C 1
ATOM 2340 O O . GLN A 1 289 ? -0.768 0.858 12.025 1.00 92.31 289 GLN A O 1
ATOM 2345 N N . LEU A 1 290 ? 1.166 0.508 10.953 1.00 94.31 290 LEU A N 1
ATOM 2346 C CA . LEU A 1 290 ? 0.851 -0.867 10.548 1.00 94.31 290 LEU A CA 1
ATOM 2347 C C . LEU A 1 290 ? 0.576 -1.774 11.759 1.00 94.31 290 LEU A C 1
ATOM 2349 O O . LEU A 1 290 ? -0.382 -2.555 11.734 1.00 94.31 290 LEU A O 1
ATOM 2353 N N . ARG A 1 291 ? 1.376 -1.664 12.832 1.00 94.00 291 ARG A N 1
ATOM 2354 C CA . ARG A 1 291 ? 1.166 -2.422 14.082 1.00 94.00 291 ARG A CA 1
ATOM 2355 C C . ARG A 1 291 ? -0.154 -2.087 14.762 1.00 94.00 291 ARG A C 1
ATOM 2357 O O . ARG A 1 291 ? -0.742 -2.983 15.357 1.00 94.00 291 ARG A O 1
ATOM 2364 N N . LEU A 1 292 ? -0.611 -0.844 14.668 1.00 94.00 292 LEU A N 1
ATOM 2365 C CA . LEU A 1 292 ? -1.917 -0.456 15.181 1.00 94.00 292 LEU A CA 1
ATOM 2366 C C . LEU A 1 292 ? -3.046 -0.944 14.265 1.00 94.00 292 LEU A C 1
ATOM 2368 O O . LEU A 1 292 ? -3.999 -1.554 14.732 1.00 94.00 292 LEU A O 1
ATOM 2372 N N . LEU A 1 293 ? -2.914 -0.744 12.950 1.00 94.56 293 LEU A N 1
ATOM 2373 C CA . LEU A 1 293 ? -3.906 -1.147 11.946 1.00 94.56 293 LEU A CA 1
ATOM 2374 C C . LEU A 1 293 ? -4.247 -2.639 12.038 1.00 94.56 293 LEU A C 1
ATOM 2376 O O . LEU A 1 293 ? -5.417 -3.006 11.988 1.00 94.56 293 LEU A O 1
ATOM 2380 N N . ARG A 1 294 ? -3.249 -3.502 12.270 1.00 93.88 294 ARG A N 1
ATOM 2381 C CA . ARG A 1 294 ? -3.469 -4.956 12.386 1.00 93.88 294 ARG A CA 1
ATOM 2382 C C . ARG A 1 294 ? -4.242 -5.389 13.633 1.00 93.88 294 ARG A C 1
ATOM 2384 O O . ARG A 1 294 ? -4.588 -6.564 13.722 1.00 93.88 294 ARG A O 1
ATOM 2391 N N . THR A 1 295 ? -4.435 -4.508 14.612 1.00 92.81 295 THR A N 1
ATOM 2392 C CA . THR A 1 295 ? -5.223 -4.798 15.819 1.00 92.81 295 THR A CA 1
ATOM 2393 C C . THR A 1 295 ? -6.611 -4.173 15.762 1.00 92.81 295 THR A C 1
ATOM 2395 O O . THR A 1 295 ? -7.360 -4.318 16.718 1.00 92.81 295 THR A O 1
ATOM 2398 N N . MET A 1 296 ? -6.950 -3.445 14.693 1.00 94.94 296 MET A N 1
ATOM 2399 C CA . MET A 1 296 ? -8.234 -2.762 14.582 1.00 94.94 296 MET A CA 1
ATOM 2400 C C . MET A 1 296 ? -9.308 -3.705 14.049 1.00 94.94 296 MET A C 1
ATOM 2402 O O . MET A 1 296 ? -9.231 -4.194 12.922 1.00 94.94 296 MET A O 1
ATOM 2406 N N . ASP A 1 297 ? -10.362 -3.895 14.826 1.00 94.69 297 ASP A N 1
ATOM 2407 C CA . ASP A 1 297 ? -11.544 -4.634 14.396 1.00 94.69 297 ASP A CA 1
ATOM 2408 C C . ASP A 1 297 ? -12.557 -3.703 13.726 1.00 94.69 297 ASP A C 1
ATOM 2410 O O . ASP A 1 297 ? -13.277 -4.114 12.817 1.00 94.69 297 ASP A O 1
ATOM 2414 N N . ILE A 1 298 ? -12.589 -2.441 14.162 1.00 95.75 298 ILE A N 1
ATOM 2415 C CA . ILE A 1 298 ? -13.455 -1.396 13.624 1.00 95.75 298 ILE A CA 1
ATOM 2416 C C . ILE A 1 298 ? -12.619 -0.127 13.423 1.00 95.75 298 ILE A C 1
ATOM 2418 O O . ILE A 1 298 ? -12.042 0.411 14.368 1.00 95.75 298 ILE A O 1
ATOM 2422 N N . GLN A 1 299 ? -12.554 0.362 12.189 1.00 95.62 299 GLN A N 1
ATOM 2423 C CA . GLN A 1 299 ? -11.972 1.655 11.852 1.00 95.62 299 GLN A CA 1
ATOM 2424 C C . GLN A 1 299 ? -13.101 2.659 11.625 1.00 95.62 299 GLN A C 1
ATOM 2426 O O . GLN A 1 299 ? -13.953 2.453 10.767 1.00 95.62 299 GLN A O 1
ATOM 2431 N N . ILE A 1 300 ? -13.089 3.765 12.358 1.00 95.12 300 ILE A N 1
ATOM 2432 C CA . ILE A 1 300 ? -14.018 4.880 12.181 1.00 95.12 300 ILE A CA 1
ATOM 2433 C C . ILE A 1 300 ? -13.205 6.064 11.668 1.00 95.12 300 ILE A C 1
ATOM 2435 O O . ILE A 1 300 ? -12.210 6.451 12.278 1.00 95.12 300 ILE A O 1
ATOM 2439 N N . THR A 1 301 ? -13.567 6.624 10.521 1.00 92.69 301 THR A N 1
ATOM 2440 C CA . THR A 1 301 ? -12.777 7.685 9.885 1.00 92.69 301 THR A CA 1
ATOM 2441 C C . THR A 1 301 ? -13.650 8.619 9.049 1.00 92.69 301 THR A C 1
ATOM 2443 O O . THR A 1 301 ? -14.790 8.297 8.737 1.00 92.69 301 THR A O 1
ATOM 2446 N N . GLY A 1 302 ? -13.125 9.788 8.690 1.00 88.56 302 GLY A N 1
ATOM 2447 C CA . GLY A 1 302 ? -13.708 10.664 7.676 1.00 88.56 302 GLY A CA 1
ATOM 2448 C C . GLY A 1 302 ? -13.125 10.375 6.287 1.00 88.56 302 GLY A C 1
ATOM 2449 O O . GLY A 1 302 ? -12.187 9.580 6.155 1.00 88.56 302 GLY A O 1
ATOM 2450 N N . PRO A 1 303 ? -13.595 11.058 5.228 1.00 83.94 303 PRO A N 1
ATOM 2451 C CA . PRO A 1 303 ? -13.021 10.898 3.900 1.00 83.94 303 PRO A CA 1
ATOM 2452 C C . PRO A 1 303 ? -11.544 11.318 3.883 1.00 83.94 303 PRO A C 1
ATOM 2454 O O . PRO A 1 303 ? -11.114 12.198 4.639 1.00 83.94 303 PRO A O 1
ATOM 2457 N N . GLY A 1 304 ? -10.766 10.710 2.985 1.00 83.38 304 GLY A N 1
ATOM 2458 C CA . GLY A 1 304 ? -9.344 10.998 2.774 1.00 83.38 304 GLY A CA 1
ATOM 2459 C C . GLY A 1 304 ? -8.423 9.823 3.104 1.00 83.38 304 GLY A C 1
ATOM 2460 O O . GLY A 1 304 ? -8.809 8.662 2.996 1.00 83.38 304 GLY A O 1
ATOM 2461 N N . THR A 1 305 ? -7.187 10.139 3.497 1.00 80.50 305 THR A N 1
ATOM 2462 C CA . THR A 1 305 ? -6.099 9.170 3.707 1.00 80.50 305 THR A CA 1
ATOM 2463 C C . THR A 1 305 ? -6.434 8.091 4.738 1.00 80.50 305 THR A C 1
ATOM 2465 O O . THR A 1 305 ? -6.093 6.933 4.523 1.00 80.50 305 THR A O 1
ATOM 2468 N N . GLY A 1 306 ? -7.148 8.429 5.819 1.00 82.50 306 GLY A N 1
ATOM 2469 C CA . GLY A 1 306 ? -7.538 7.456 6.847 1.00 82.50 306 GLY A CA 1
ATOM 2470 C C . GLY A 1 306 ? -8.352 6.284 6.286 1.00 82.50 306 GLY A C 1
ATOM 2471 O O . GLY A 1 306 ? -8.052 5.131 6.589 1.00 82.50 306 GLY A O 1
ATOM 2472 N N . ALA A 1 307 ? -9.299 6.564 5.383 1.00 85.62 307 ALA A N 1
ATOM 2473 C CA . ALA A 1 307 ? -10.109 5.545 4.711 1.00 85.62 307 ALA A CA 1
ATOM 2474 C C . ALA A 1 307 ? -9.288 4.633 3.784 1.00 85.62 307 ALA A C 1
ATOM 2476 O O . ALA A 1 307 ? -9.654 3.483 3.551 1.00 85.62 307 ALA A O 1
ATOM 2477 N N . MET A 1 308 ? -8.148 5.109 3.279 1.00 85.38 308 MET A N 1
ATOM 2478 C CA . MET A 1 308 ? -7.281 4.317 2.404 1.00 85.38 308 MET A CA 1
ATOM 2479 C C . MET A 1 308 ? -6.541 3.209 3.164 1.00 85.38 308 MET A C 1
ATOM 2481 O O . MET A 1 308 ? -6.173 2.193 2.572 1.00 85.38 308 MET A O 1
ATOM 2485 N N . TYR A 1 309 ? -6.393 3.328 4.488 1.00 89.56 309 TYR A N 1
ATOM 2486 C CA . TYR A 1 309 ? -5.783 2.275 5.302 1.00 89.56 309 TYR A CA 1
ATOM 2487 C C . TYR A 1 309 ? -6.643 1.024 5.481 1.00 89.56 309 TYR A C 1
ATOM 2489 O O . TYR A 1 309 ? -6.140 0.037 6.016 1.00 89.56 309 TYR A O 1
ATOM 2497 N N . GLN A 1 310 ? -7.882 1.013 4.977 1.00 89.44 310 GLN A N 1
ATOM 2498 C CA . GLN A 1 310 ? -8.758 -0.161 5.002 1.00 89.44 310 GLN A CA 1
ATOM 2499 C C . GLN A 1 310 ? -8.069 -1.441 4.498 1.00 89.44 310 GLN A C 1
ATOM 2501 O O . GLN A 1 310 ? -8.302 -2.523 5.027 1.00 89.44 310 GLN A O 1
ATOM 2506 N N . THR A 1 311 ? -7.163 -1.313 3.521 1.00 89.81 311 THR A N 1
ATOM 2507 C CA . THR A 1 311 ? -6.401 -2.431 2.944 1.00 89.81 311 THR A CA 1
ATOM 2508 C C . THR A 1 311 ? -5.504 -3.126 3.965 1.00 89.81 311 THR A C 1
ATOM 2510 O O . THR A 1 311 ? -5.186 -4.294 3.788 1.00 89.81 311 THR A O 1
ATOM 2513 N N . PHE A 1 312 ? -5.082 -2.437 5.027 1.00 93.06 312 PHE A N 1
ATOM 2514 C CA . PHE A 1 312 ? -4.199 -2.991 6.057 1.00 93.06 312 PHE A CA 1
ATOM 2515 C C . PHE A 1 312 ? -4.948 -3.555 7.261 1.00 93.06 312 PHE A C 1
ATOM 2517 O O . PHE A 1 312 ? -4.330 -4.165 8.130 1.00 93.06 312 PHE A O 1
ATOM 2524 N N . LEU A 1 313 ? -6.269 -3.403 7.317 1.00 93.19 313 LEU A N 1
ATOM 2525 C CA . LEU A 1 313 ? -7.049 -3.961 8.410 1.00 93.19 313 LEU A CA 1
ATOM 2526 C C . LEU A 1 313 ? -7.062 -5.506 8.355 1.00 93.19 313 LEU A C 1
ATOM 2528 O O . LEU A 1 313 ? -6.836 -6.114 7.296 1.00 93.19 313 LEU A O 1
ATOM 2532 N N . PRO A 1 314 ? -7.290 -6.172 9.499 1.00 91.81 314 PRO A N 1
ATOM 2533 C CA . PRO A 1 314 ? -7.622 -7.589 9.554 1.00 91.81 314 PRO A CA 1
ATOM 2534 C C . PRO A 1 314 ? -8.797 -7.973 8.659 1.00 91.81 314 PRO A C 1
ATOM 2536 O O . PRO A 1 314 ? -9.722 -7.195 8.427 1.00 91.81 314 PRO A O 1
ATOM 2539 N N . ASP A 1 315 ? -8.779 -9.220 8.189 1.00 88.88 315 ASP A N 1
ATOM 2540 C CA . ASP A 1 315 ? -9.908 -9.760 7.438 1.00 88.88 315 ASP A CA 1
ATOM 2541 C C . ASP A 1 315 ? -11.162 -9.734 8.327 1.00 88.88 315 ASP A C 1
ATOM 2543 O O . ASP A 1 315 ? -11.131 -10.120 9.501 1.00 88.88 315 ASP A O 1
ATOM 2547 N N . GLY A 1 316 ? -12.276 -9.250 7.778 1.00 88.50 316 GLY A N 1
ATOM 2548 C CA . GLY A 1 316 ? -13.533 -9.094 8.510 1.00 88.50 316 GLY A CA 1
ATOM 2549 C C . GLY A 1 316 ? -13.610 -7.876 9.437 1.00 88.50 316 GLY A C 1
ATOM 2550 O O . GLY A 1 316 ? -14.576 -7.786 10.193 1.00 88.50 316 GLY A O 1
ATOM 2551 N N . SER A 1 317 ? -12.632 -6.965 9.405 1.00 92.25 317 SER A N 1
ATOM 2552 C CA . SER A 1 317 ? -12.765 -5.660 10.059 1.00 92.25 317 SER A CA 1
ATOM 2553 C C . SER A 1 317 ? -13.824 -4.790 9.377 1.00 92.25 317 SER A C 1
ATOM 2555 O O . SER A 1 317 ? -14.116 -4.944 8.189 1.00 92.25 317 SER A O 1
ATOM 2557 N N . VAL A 1 318 ? -14.401 -3.865 10.140 1.00 92.25 318 VAL A N 1
ATOM 2558 C CA . VAL A 1 318 ? -15.435 -2.930 9.675 1.00 92.25 318 VAL A CA 1
ATOM 2559 C C . VAL A 1 318 ? -14.825 -1.546 9.489 1.00 92.25 318 VAL A C 1
ATOM 2561 O O . VAL A 1 318 ? -14.060 -1.094 10.335 1.00 92.25 318 VAL A O 1
ATOM 2564 N N . VAL A 1 319 ? -15.187 -0.858 8.405 1.00 92.19 319 VAL A N 1
ATOM 2565 C CA . VAL A 1 319 ? -14.839 0.553 8.189 1.00 92.19 319 VAL A CA 1
ATOM 2566 C C . VAL A 1 319 ? -16.117 1.377 8.203 1.00 92.19 319 VAL A C 1
ATOM 2568 O O . VAL A 1 319 ? -17.024 1.126 7.412 1.00 92.19 319 VAL A O 1
ATOM 2571 N N . ILE A 1 320 ? -16.184 2.361 9.092 1.00 92.19 320 ILE A N 1
ATOM 2572 C CA . ILE A 1 320 ? -17.292 3.304 9.212 1.00 92.19 320 ILE A CA 1
ATOM 2573 C C . ILE A 1 320 ? -16.777 4.671 8.771 1.00 92.19 320 ILE A C 1
ATOM 2575 O O . ILE A 1 320 ? -15.896 5.247 9.412 1.00 92.19 320 ILE A O 1
ATOM 2579 N N . ASN A 1 321 ? -17.319 5.188 7.668 1.00 90.06 321 ASN A N 1
ATOM 2580 C CA . ASN A 1 321 ? -17.031 6.547 7.229 1.00 90.06 321 ASN A CA 1
ATOM 2581 C C . ASN A 1 321 ? -18.085 7.502 7.798 1.00 90.06 321 ASN A C 1
ATOM 2583 O O . ASN A 1 321 ? -19.232 7.473 7.357 1.00 90.06 321 ASN A O 1
ATOM 2587 N N . VAL A 1 322 ? -17.695 8.315 8.779 1.00 87.25 322 VAL A N 1
ATOM 2588 C CA . VAL A 1 322 ? -18.583 9.267 9.472 1.00 87.25 322 VAL A CA 1
ATOM 2589 C C . VAL A 1 322 ? -18.469 10.693 8.934 1.00 87.25 322 VAL A C 1
ATOM 2591 O O . VAL A 1 322 ? -19.188 11.578 9.382 1.00 87.25 322 VAL A O 1
ATOM 2594 N N . GLY A 1 323 ? -17.573 10.948 7.977 1.00 70.44 323 GLY A N 1
ATOM 2595 C CA . GLY A 1 323 ? -17.417 12.286 7.416 1.00 70.44 323 GLY A CA 1
ATOM 2596 C C . GLY A 1 323 ? -18.369 12.544 6.249 1.00 70.44 323 GLY A C 1
ATOM 2597 O O . GLY A 1 323 ? -18.405 11.781 5.282 1.00 70.44 323 GLY A O 1
ATOM 2598 N N . GLY A 1 324 ? -19.090 13.662 6.306 1.00 65.06 324 GLY A N 1
ATOM 2599 C CA . GLY A 1 324 ? -19.796 14.210 5.153 1.00 65.06 324 GLY A CA 1
ATOM 2600 C C . GLY A 1 324 ? -18.826 14.862 4.165 1.00 65.06 324 GLY A C 1
ATOM 2601 O O . GLY A 1 324 ? -17.788 15.406 4.549 1.00 65.06 324 GLY A O 1
ATOM 2602 N N . LEU A 1 325 ? -19.167 14.845 2.874 1.00 53.06 325 LEU A N 1
ATOM 2603 C CA . LEU A 1 325 ? -18.655 15.873 1.972 1.00 53.06 325 LEU A CA 1
ATOM 2604 C C . LEU A 1 325 ? -19.249 17.187 2.482 1.00 53.06 325 LEU A C 1
ATOM 2606 O O . LEU A 1 325 ? -20.460 17.380 2.374 1.00 53.06 325 LEU A O 1
ATOM 2610 N N . ILE A 1 326 ? -18.432 18.073 3.057 1.00 55.50 326 ILE A N 1
ATOM 2611 C CA . ILE A 1 326 ? -18.835 19.478 3.149 1.00 55.50 326 ILE A CA 1
ATOM 2612 C C . ILE A 1 326 ? -19.223 19.857 1.712 1.00 55.50 326 ILE A C 1
ATOM 2614 O O . ILE A 1 326 ? -18.429 19.591 0.802 1.00 55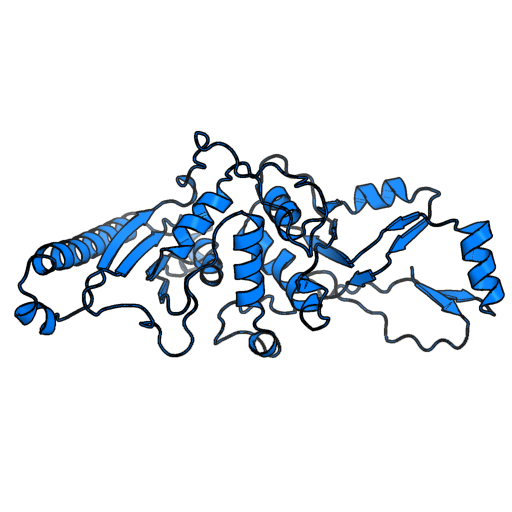.50 326 ILE A O 1
ATOM 2618 N N . PRO A 1 327 ? -20.439 20.372 1.453 1.00 51.88 327 PRO A N 1
ATOM 2619 C CA . PRO A 1 327 ? -20.782 20.839 0.122 1.00 51.88 327 PRO A CA 1
ATOM 2620 C C . PRO A 1 327 ? -19.678 21.798 -0.326 1.00 51.88 327 PRO A C 1
ATOM 2622 O O . PRO A 1 327 ? -19.384 22.757 0.385 1.00 51.88 327 PRO A O 1
ATOM 2625 N N . LEU A 1 328 ? -19.060 21.525 -1.480 1.00 49.53 328 LEU A N 1
ATOM 2626 C CA . LEU A 1 328 ? -17.915 22.266 -2.041 1.00 49.53 328 LEU A CA 1
ATOM 2627 C C . LEU A 1 328 ? -18.115 23.796 -2.109 1.00 49.53 328 LEU A C 1
ATOM 2629 O O . LEU A 1 328 ? -17.168 24.528 -2.351 1.00 49.53 328 LEU A O 1
ATOM 2633 N N . ALA A 1 329 ? -19.327 24.296 -1.862 1.00 47.03 329 ALA A N 1
ATOM 2634 C CA . ALA A 1 329 ? -19.658 25.712 -1.790 1.00 47.03 329 ALA A CA 1
ATOM 2635 C C . ALA A 1 329 ? -19.075 26.469 -0.573 1.00 47.03 329 ALA A C 1
ATOM 2637 O O . ALA A 1 329 ? -19.240 27.684 -0.516 1.00 47.03 329 ALA A O 1
ATOM 2638 N N . ALA A 1 330 ? -18.433 25.802 0.395 1.00 47.88 330 ALA A N 1
ATOM 2639 C CA . ALA A 1 330 ? -17.930 26.453 1.615 1.00 47.88 330 ALA A CA 1
ATOM 2640 C C . ALA A 1 330 ? -16.392 26.535 1.743 1.00 47.88 330 ALA A C 1
ATOM 2642 O O . ALA A 1 330 ? -15.917 27.166 2.684 1.00 47.88 330 ALA A O 1
ATOM 2643 N N . GLU A 1 331 ? -15.606 25.931 0.840 1.00 46.16 331 GLU A N 1
ATOM 2644 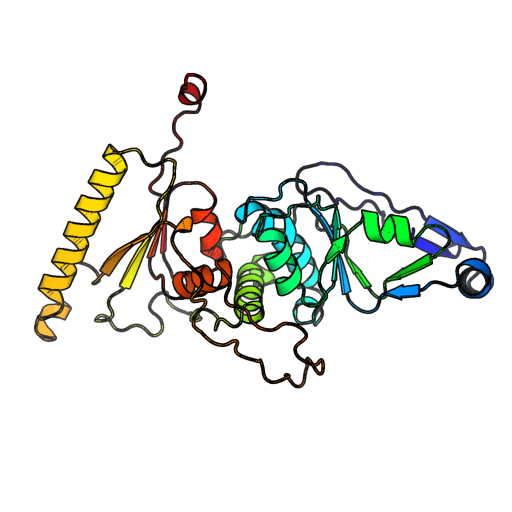C CA . GLU A 1 331 ? -14.129 25.965 0.931 1.00 46.16 331 GLU A CA 1
ATOM 2645 C C . GLU A 1 331 ? -13.491 27.239 0.329 1.00 46.16 331 GLU A C 1
ATOM 2647 O O . GLU A 1 331 ? -12.335 27.518 0.626 1.00 46.16 331 GLU A O 1
ATOM 2652 N N . ASP A 1 332 ? -14.242 28.072 -0.405 1.00 42.84 332 ASP A N 1
ATOM 2653 C CA . ASP A 1 332 ? -13.725 29.301 -1.048 1.00 42.84 332 ASP A CA 1
ATOM 2654 C C . ASP A 1 332 ? -13.922 30.599 -0.222 1.00 42.84 332 ASP A C 1
ATOM 2656 O O . ASP A 1 332 ? -13.842 31.698 -0.772 1.00 42.84 332 ASP A O 1
ATOM 2660 N N . GLN A 1 333 ? -14.209 30.524 1.087 1.00 37.03 333 GLN A N 1
ATOM 2661 C CA . GLN A 1 333 ? -14.500 31.723 1.905 1.00 37.03 333 GLN A CA 1
ATOM 2662 C C . GLN A 1 333 ? -13.648 31.945 3.167 1.00 37.03 333 GLN A C 1
ATOM 2664 O O . GLN A 1 333 ? -14.015 32.807 3.961 1.00 37.03 333 GLN A O 1
ATOM 2669 N N . ASN A 1 334 ? -12.509 31.267 3.355 1.00 38.16 334 ASN A N 1
ATOM 2670 C CA . ASN A 1 334 ? -11.583 31.602 4.454 1.00 38.16 334 ASN A CA 1
ATOM 2671 C C . ASN A 1 334 ? -10.124 31.689 4.016 1.00 38.16 334 ASN A C 1
ATOM 2673 O O . ASN A 1 334 ? -9.607 30.672 3.502 1.00 38.16 334 ASN A O 1
#

Sequence (334 aa):
MVLSTKGTVLPVLSVRVHPWGTDSVTPTVQQFDSYSELEKFVRDSADPKVLPGVTLFLHFPWLGNIGHTLFDVLYPPYAAIIPFPPRHLQPFRLLAHIDVCATCWDEDILNRFSGLGIMKHYVLNDMSNGSWFVFDEFVMGGGMMCQRCTQPNLQLPGGVELDGSRLFRDRMYLQYGVIPSVKRYKYSTEGRNRHDILVAYVIDNKRYQENDRREIYAAMEEINNYTIEHQNRSIADINKLDWPLVKVSYIDYSSIGADHKKKTSRFKATPVDARSPTYELIDTFFAAQLRLLRTMDIQITGPGTGAMYQTFLPDGSVVINVGGLIPLAAEDQN

Radius of gyration: 24.34 Å; Cα contacts (8 Å, |Δi|>4): 511; chains: 1; bounding box: 59×51×76 Å

Foldseek 3Di:
DAEEEPPDDDDQQFFDAAQPDPHTDRDDYDYDPDPVRSVCCCVPPAVADEDEAEEEEHEQDDFPAVLCLQQSTPLLSLLVCLVPPPRNVDAYEYAYQDDDDPPGCSQVLQQLLRVVGYDYNVNVVVVPPRHHYDYPHYHGHSHNQQNPDLDLVPTDPSCVVSVRLQSSLCSSCVSLVHHAADADDPALQVPHDLLDAAEEEEEDDPQDDPVNVVVVVVVQVVLQVLLVVQNPDDPVCSVVDPDGRYHYDYDYLVPQDFPQVDAFDADDADPNGPDGRPDGSRGGSVNSVLNVQSRHQEYEYADDSSVSCPSSHHDSRYYHHPHDDPPPVPPPPD

Mean predicted aligned error: 8.33 Å

Solvent-accessible surface area (backbone atoms only — not comparable to full-atom values): 19382 Å² total; per-residue (Å²): 114,44,83,46,39,64,89,65,85,71,74,86,59,68,30,29,52,36,61,88,49,92,55,57,49,62,68,53,72,48,74,25,91,36,66,68,53,44,50,46,40,46,64,76,70,43,58,52,50,74,42,81,55,46,31,38,53,42,50,46,93,59,85,79,40,68,46,47,47,47,42,60,46,47,42,20,54,49,50,66,32,52,88,47,76,67,53,62,80,47,64,26,29,33,41,28,47,60,78,92,59,95,86,43,65,53,63,57,52,53,24,44,62,27,61,64,24,70,44,44,44,67,57,53,52,63,63,40,69,93,41,40,75,40,63,75,33,76,47,71,39,48,39,68,43,61,59,84,32,66,48,80,91,61,32,46,93,73,37,54,86,62,46,34,50,57,53,51,33,43,46,47,26,53,55,55,76,35,82,60,45,60,85,46,90,88,42,62,56,61,97,60,58,92,83,54,66,40,35,29,37,36,45,66,45,94,82,59,48,73,67,53,49,52,53,51,51,52,53,37,49,54,45,34,49,55,26,61,72,53,69,80,52,56,78,82,58,57,80,66,56,91,65,82,41,38,47,58,45,81,43,50,78,89,70,46,63,41,60,84,82,60,78,61,60,80,76,76,69,47,97,89,44,83,59,75,77,89,60,78,45,68,64,35,45,66,44,41,47,51,62,50,36,38,61,31,40,30,43,34,25,28,82,59,57,68,55,60,51,60,52,49,35,21,48,62,43,45,78,44,76,78,48,74,81,72,68,80,87,64,75,87,78,124

Secondary structure (DSSP, 8-state):
-EEEETT-------EE--SS---EE---EEEESSHHHHHHIIIIII-PEEEEEEEEEEE---TT-HHHIIIIIIHHHHHHHTTSTTGGGS-EEEEEE----TT-SHHHHHHHHHEEEEEEHHHHHHHTTT--EEEEEEE---TTTTTT---TTTPPTTTTTTTHHHHHHHHHHHHTT-PPPPP-SS-TTTT--TTPPEEEEEEP-TT--HHHHHHHHHHHHHHHHHHHHHHTS-HHHHTT-SS--EEEEEE-GGG----TTSPPBPPPPBTTB-S---S-B---HHHHHHHHHTT-SEEEE-TTHHHHGGGGSPTT-EEEE------GGGTT--

pLDDT: mean 82.96, std 15.05, range [37.03, 98.06]